Protein AF-A0AAU9VUN3-F1 (afdb_monomer)

Structure (mmCIF, N/CA/C/O backbone):
data_AF-A0AAU9VUN3-F1
#
_entry.id   AF-A0AAU9VUN3-F1
#
loop_
_atom_site.group_PDB
_atom_site.id
_atom_site.type_symbol
_atom_site.label_atom_id
_atom_site.label_alt_id
_atom_site.label_comp_id
_atom_site.label_asym_id
_atom_site.label_entity_id
_atom_site.label_seq_id
_atom_site.pdbx_PDB_ins_code
_atom_site.Cartn_x
_atom_site.Cartn_y
_atom_site.Cartn_z
_atom_site.occupancy
_atom_site.B_iso_or_equiv
_atom_site.auth_seq_id
_atom_site.auth_comp_id
_atom_site.auth_asym_id
_atom_site.auth_atom_id
_atom_site.pdbx_PDB_model_num
ATOM 1 N N . MET A 1 1 ? -6.953 -49.685 -21.071 1.00 36.47 1 MET A N 1
ATOM 2 C CA . MET A 1 1 ? -6.163 -48.768 -21.925 1.00 36.47 1 MET A CA 1
ATOM 3 C C . MET A 1 1 ? -5.886 -47.476 -21.163 1.00 36.47 1 MET A C 1
ATOM 5 O O . MET A 1 1 ? -6.808 -46.713 -20.905 1.00 36.47 1 MET A O 1
ATOM 9 N N . HIS A 1 2 ? -4.638 -47.277 -20.732 1.00 32.12 2 HIS A N 1
ATOM 10 C CA . HIS A 1 2 ? -4.186 -46.105 -19.976 1.00 32.12 2 HIS A CA 1
ATOM 11 C C . HIS A 1 2 ? -4.123 -44.843 -20.851 1.00 32.12 2 HIS A C 1
ATOM 13 O O . HIS A 1 2 ? -3.497 -44.855 -21.907 1.00 32.12 2 HIS A O 1
ATOM 19 N N . LYS A 1 3 ? -4.711 -43.734 -20.382 1.00 34.75 3 LYS A N 1
ATOM 20 C CA . LYS A 1 3 ? -4.467 -42.388 -20.923 1.00 34.75 3 LYS A CA 1
ATOM 21 C C . LYS A 1 3 ? -3.422 -41.673 -20.063 1.00 34.75 3 LYS A C 1
ATOM 23 O O . LYS A 1 3 ? -3.670 -41.359 -18.902 1.00 34.75 3 LYS A O 1
ATOM 28 N N . ASN A 1 4 ? -2.264 -41.418 -20.668 1.00 33.03 4 ASN A N 1
ATOM 29 C CA . ASN A 1 4 ? -1.155 -40.643 -20.118 1.00 33.03 4 ASN A CA 1
ATOM 30 C C . ASN A 1 4 ? -1.552 -39.177 -19.887 1.00 33.03 4 ASN A C 1
ATOM 32 O O . ASN A 1 4 ? -1.907 -38.460 -20.823 1.00 33.03 4 ASN A O 1
ATOM 36 N N . ARG A 1 5 ? -1.433 -38.715 -18.639 1.00 34.78 5 ARG A N 1
ATOM 37 C CA . ARG A 1 5 ? -1.575 -37.311 -18.235 1.00 34.78 5 ARG A CA 1
ATOM 38 C C . ARG A 1 5 ? -0.169 -36.700 -18.186 1.00 34.78 5 ARG A C 1
ATOM 40 O O . ARG A 1 5 ? 0.604 -37.008 -17.283 1.00 34.78 5 ARG A O 1
ATOM 47 N N . LYS A 1 6 ? 0.187 -35.867 -19.173 1.00 36.72 6 LYS A N 1
ATOM 48 C CA . LYS A 1 6 ? 1.429 -35.070 -19.161 1.00 36.72 6 LYS A CA 1
ATOM 49 C C . LYS A 1 6 ? 1.398 -34.114 -17.960 1.00 36.72 6 LYS A C 1
ATOM 51 O O . LYS A 1 6 ? 0.595 -33.182 -17.938 1.00 36.72 6 LYS A O 1
ATOM 56 N N . LYS A 1 7 ? 2.273 -34.347 -16.976 1.00 33.66 7 LYS A N 1
ATOM 57 C CA . LYS A 1 7 ? 2.701 -33.346 -15.987 1.00 33.66 7 LYS A CA 1
ATOM 58 C C . LYS A 1 7 ? 3.269 -32.147 -16.759 1.00 33.66 7 LYS A C 1
ATOM 60 O O . LYS A 1 7 ? 4.198 -32.323 -17.537 1.00 33.66 7 LYS A O 1
ATOM 65 N N . ARG A 1 8 ? 2.687 -30.954 -16.591 1.00 35.00 8 ARG A N 1
ATOM 66 C CA . ARG A 1 8 ? 3.336 -29.696 -16.989 1.00 35.00 8 ARG A CA 1
ATOM 67 C C . ARG A 1 8 ? 4.356 -29.358 -15.911 1.00 35.00 8 ARG A C 1
ATOM 69 O O . ARG A 1 8 ? 3.997 -29.231 -14.742 1.00 35.00 8 ARG A O 1
ATOM 76 N N . ASP A 1 9 ? 5.609 -29.290 -16.329 1.00 35.38 9 ASP A N 1
ATOM 77 C CA . ASP A 1 9 ? 6.775 -29.140 -15.479 1.00 35.38 9 ASP A CA 1
ATOM 78 C C . ASP A 1 9 ? 6.803 -27.796 -14.745 1.00 35.38 9 ASP A C 1
ATOM 80 O O . ASP A 1 9 ? 6.931 -26.727 -15.336 1.00 35.38 9 ASP A O 1
ATOM 84 N N . SER A 1 10 ? 6.792 -27.870 -13.417 1.00 36.75 10 SER A N 1
ATOM 85 C CA . SER A 1 10 ? 7.131 -26.792 -12.484 1.00 36.75 10 SER A CA 1
ATOM 86 C C . SER A 1 10 ? 8.623 -26.409 -12.509 1.00 36.75 10 SER A C 1
ATOM 88 O O . SER A 1 10 ? 9.077 -25.634 -11.667 1.00 36.75 10 SER A O 1
ATOM 90 N N . SER A 1 11 ? 9.412 -26.967 -13.434 1.00 32.09 11 SER A N 1
ATOM 91 C CA . SER A 1 11 ? 10.851 -26.713 -13.558 1.00 32.09 11 SER A CA 1
ATOM 92 C C . SER A 1 11 ? 11.170 -25.464 -14.386 1.00 32.09 11 SER A C 1
ATOM 94 O O . SER A 1 11 ? 12.163 -24.801 -14.086 1.00 32.09 11 SER A O 1
ATOM 96 N N . SER A 1 12 ? 10.315 -25.068 -15.343 1.00 32.47 12 SER A N 1
ATOM 97 C CA . SER A 1 12 ? 10.604 -23.905 -16.202 1.00 32.47 12 SER A CA 1
ATOM 98 C C . SER A 1 12 ? 10.512 -22.581 -15.436 1.00 32.47 12 SER A C 1
ATOM 100 O O . SER A 1 12 ? 11.348 -21.701 -15.614 1.00 32.47 12 SER A O 1
ATOM 102 N N . ILE A 1 13 ? 9.564 -22.472 -14.497 1.00 36.50 13 ILE A N 1
ATOM 103 C CA . ILE A 1 13 ? 9.389 -21.284 -13.644 1.00 36.50 13 ILE A CA 1
ATOM 104 C C . ILE A 1 13 ? 10.570 -21.133 -12.671 1.00 36.50 13 ILE A C 1
ATOM 106 O O . ILE A 1 13 ? 11.002 -20.023 -12.360 1.00 36.50 13 ILE A O 1
ATOM 110 N N . ARG A 1 14 ? 11.142 -22.257 -12.218 1.00 30.61 14 ARG A N 1
ATOM 111 C CA . ARG A 1 14 ? 12.309 -22.262 -11.325 1.00 30.61 14 ARG A CA 1
ATOM 112 C C . ARG A 1 14 ? 13.598 -21.885 -12.063 1.00 30.61 14 ARG A C 1
ATOM 114 O O . ARG A 1 14 ? 14.432 -21.202 -11.482 1.00 30.61 14 ARG A O 1
ATOM 121 N N . GLN A 1 15 ? 13.729 -22.252 -13.340 1.00 28.34 15 GLN A N 1
ATOM 122 C CA . GLN A 1 15 ? 14.843 -21.814 -14.192 1.00 28.34 15 GLN A CA 1
ATOM 123 C C . GLN A 1 15 ? 14.778 -20.322 -14.536 1.00 28.34 15 GLN A C 1
ATOM 125 O O . GLN A 1 15 ? 15.818 -19.671 -14.593 1.00 28.34 15 GLN A O 1
ATOM 130 N N . GLN A 1 16 ? 13.578 -19.756 -14.689 1.00 31.16 16 GLN A N 1
ATOM 131 C CA . GLN A 1 16 ? 13.419 -18.336 -15.015 1.00 31.16 16 GLN A CA 1
ATOM 132 C C . GLN A 1 16 ? 13.792 -17.412 -13.841 1.00 31.16 16 GLN A C 1
ATOM 134 O O . GLN A 1 16 ? 14.411 -16.377 -14.062 1.00 31.16 16 GLN A O 1
ATOM 139 N N . ARG A 1 17 ? 13.540 -17.826 -12.588 1.00 32.88 17 ARG A N 1
ATOM 140 C CA . ARG A 1 17 ? 13.999 -17.092 -11.387 1.00 32.88 17 ARG A CA 1
ATOM 141 C C . ARG A 1 17 ? 15.512 -17.168 -11.145 1.00 32.88 17 ARG A C 1
ATOM 143 O O . ARG A 1 17 ? 16.060 -16.292 -10.491 1.00 32.88 17 ARG A O 1
ATOM 150 N N . SER A 1 18 ? 16.205 -18.174 -11.685 1.00 31.66 18 SER A N 1
ATOM 151 C CA . SER A 1 18 ? 17.677 -18.232 -11.647 1.00 31.66 18 SER A CA 1
ATOM 152 C C . SER A 1 18 ? 18.354 -17.393 -12.738 1.00 31.66 18 SER A C 1
ATOM 154 O O . SER A 1 18 ? 19.552 -17.143 -12.636 1.00 31.66 18 SER A O 1
ATOM 156 N N . ALA A 1 19 ? 17.623 -16.945 -13.764 1.00 33.88 19 ALA A N 1
ATOM 157 C CA . ALA A 1 19 ? 18.176 -16.112 -14.836 1.00 33.88 19 ALA A CA 1
ATOM 158 C C . ALA A 1 19 ? 18.325 -14.633 -14.432 1.00 33.88 19 ALA A C 1
ATOM 160 O O . ALA A 1 19 ? 19.163 -13.929 -14.985 1.00 33.88 19 ALA A O 1
ATOM 161 N N . GLU A 1 20 ? 17.571 -14.168 -13.432 1.00 41.31 20 GLU A N 1
ATOM 162 C CA . GLU A 1 20 ? 17.576 -12.766 -12.981 1.00 41.31 20 GLU A CA 1
ATOM 163 C C . GLU A 1 20 ? 18.868 -12.365 -12.238 1.00 41.31 20 GLU A C 1
ATOM 165 O O . GLU A 1 20 ? 19.172 -11.182 -12.106 1.00 41.31 20 GLU A O 1
ATOM 170 N N . TYR A 1 21 ? 19.677 -13.358 -11.851 1.00 42.94 21 TYR A N 1
ATOM 171 C CA . TYR A 1 21 ? 21.016 -13.206 -11.269 1.00 42.94 21 TYR A CA 1
ATOM 172 C C . TYR A 1 21 ? 22.163 -13.362 -12.285 1.00 42.94 21 TYR A C 1
ATOM 174 O O . TYR A 1 21 ? 23.330 -13.399 -11.894 1.00 42.94 21 TYR A O 1
ATOM 182 N N . GLN A 1 22 ? 21.879 -13.484 -13.587 1.00 48.97 22 GLN A N 1
ATOM 183 C CA . GLN A 1 22 ? 22.928 -13.604 -14.601 1.00 48.97 22 GLN A CA 1
ATOM 184 C C . GLN A 1 22 ? 23.358 -12.237 -15.143 1.00 48.97 22 GLN A C 1
ATOM 186 O O . GLN A 1 22 ? 22.534 -11.401 -15.500 1.00 48.97 22 GLN A O 1
ATOM 191 N N . ASN A 1 23 ? 24.671 -12.036 -15.269 1.00 62.38 23 ASN A N 1
ATOM 192 C CA . ASN A 1 23 ? 25.257 -10.890 -15.962 1.00 62.38 23 ASN A CA 1
ATOM 193 C C . ASN A 1 23 ? 24.918 -10.921 -17.461 1.00 62.38 23 ASN A C 1
ATOM 195 O O . ASN A 1 23 ? 25.648 -11.520 -18.254 1.00 62.38 23 ASN A O 1
ATOM 199 N N . GLU A 1 24 ? 23.830 -10.252 -17.853 1.00 69.25 24 GLU A N 1
ATOM 200 C CA . GLU A 1 24 ? 23.260 -10.277 -19.213 1.00 69.25 24 GLU A CA 1
ATOM 201 C C . GLU A 1 24 ? 24.273 -9.849 -20.283 1.00 69.25 24 GLU A C 1
ATOM 203 O O . GLU A 1 24 ? 24.349 -10.420 -21.373 1.00 69.25 24 GLU A O 1
ATOM 208 N N . CYS A 1 25 ? 25.126 -8.881 -19.955 1.00 68.31 25 CYS A N 1
ATOM 209 C CA . CYS A 1 25 ? 26.152 -8.390 -20.872 1.00 68.31 25 CYS A CA 1
ATOM 210 C C . CYS A 1 25 ? 27.301 -9.390 -21.092 1.00 68.31 25 CYS A C 1
ATOM 212 O O . CYS A 1 25 ? 27.992 -9.312 -22.107 1.00 68.31 25 CYS A O 1
ATOM 214 N N . MET A 1 26 ? 27.507 -10.340 -20.169 1.00 55.94 26 MET A N 1
ATOM 215 C CA . MET A 1 26 ? 28.570 -11.353 -20.245 1.00 55.94 26 MET A CA 1
ATOM 216 C C . MET A 1 26 ? 28.097 -12.659 -20.895 1.00 55.94 26 MET A C 1
ATOM 218 O O . MET A 1 26 ? 28.918 -13.387 -21.466 1.00 55.94 26 MET A O 1
ATOM 222 N N . THR A 1 27 ? 26.791 -12.940 -20.861 1.00 51.47 27 THR A N 1
ATOM 223 C CA . THR A 1 27 ? 26.160 -14.126 -21.467 1.00 51.47 27 THR A CA 1
ATOM 224 C C . THR A 1 27 ? 25.625 -13.882 -22.882 1.00 51.47 27 THR A C 1
ATOM 226 O O . THR A 1 27 ? 25.410 -14.846 -23.614 1.00 51.47 27 THR A O 1
ATOM 229 N N . SER A 1 28 ? 25.479 -12.625 -23.321 1.00 55.72 28 SER A N 1
ATOM 230 C CA . SER A 1 28 ? 25.018 -12.310 -24.681 1.00 55.72 28 SER A CA 1
ATOM 231 C C . SER A 1 28 ? 25.995 -12.787 -25.772 1.00 55.72 28 SER A C 1
ATOM 233 O O . SER A 1 28 ? 27.207 -12.548 -25.719 1.00 55.72 28 SER A O 1
ATOM 235 N N . ALA A 1 29 ? 25.450 -13.468 -26.789 1.00 48.94 29 ALA A N 1
ATOM 236 C CA . ALA A 1 29 ? 26.179 -13.986 -27.953 1.00 48.94 29 ALA A CA 1
ATOM 237 C C . ALA A 1 29 ? 26.586 -12.887 -28.957 1.00 48.94 29 ALA A C 1
ATOM 239 O O . ALA A 1 29 ? 27.404 -13.125 -29.845 1.00 48.94 29 ALA A O 1
ATOM 240 N N . VAL A 1 30 ? 26.040 -11.674 -28.811 1.00 56.16 30 VAL A N 1
ATOM 241 C CA . VAL A 1 30 ? 26.283 -10.543 -29.713 1.00 56.16 30 VAL A CA 1
ATOM 242 C C . VAL A 1 30 ? 27.548 -9.810 -29.269 1.00 56.16 30 VAL A C 1
ATOM 244 O O . VAL A 1 30 ? 27.509 -8.915 -28.428 1.00 56.16 30 VAL A O 1
ATOM 247 N N . GLN A 1 31 ? 28.695 -10.211 -29.816 1.00 59.22 31 GLN A N 1
ATOM 248 C CA . GLN A 1 31 ? 29.984 -9.581 -29.525 1.00 59.22 31 GLN A CA 1
ATOM 249 C C . GLN A 1 31 ? 30.363 -8.579 -30.613 1.00 59.22 31 GLN A C 1
ATOM 251 O O . GLN A 1 31 ? 30.240 -8.853 -31.805 1.00 59.22 31 GLN A O 1
ATOM 256 N N . SER A 1 32 ? 30.885 -7.429 -30.192 1.00 65.19 32 SER A N 1
ATOM 257 C CA . SER A 1 32 ? 31.484 -6.439 -31.083 1.00 65.19 32 SER A CA 1
ATOM 258 C C . SER A 1 32 ? 32.973 -6.298 -30.785 1.00 65.19 32 SER A C 1
ATOM 260 O O . SER A 1 32 ? 33.400 -6.427 -29.639 1.00 65.19 32 SER A O 1
ATOM 262 N N . ARG A 1 33 ? 33.781 -5.996 -31.806 1.00 66.00 33 ARG A N 1
ATOM 263 C CA . ARG A 1 33 ? 35.194 -5.614 -31.618 1.00 66.00 33 ARG A CA 1
ATOM 264 C C . ARG A 1 33 ? 35.345 -4.179 -31.100 1.00 66.00 33 ARG A C 1
ATOM 266 O O . ARG A 1 33 ? 36.448 -3.774 -30.742 1.00 66.00 33 ARG A O 1
ATOM 273 N N . ASN A 1 34 ? 34.252 -3.421 -31.053 1.00 69.88 34 ASN A N 1
ATOM 274 C CA . ASN A 1 34 ? 34.281 -2.002 -30.738 1.00 69.88 34 ASN A CA 1
ATOM 275 C C . ASN A 1 34 ? 34.432 -1.752 -29.238 1.00 69.88 34 ASN A C 1
ATOM 277 O O . ASN A 1 34 ? 33.959 -2.521 -28.392 1.00 69.88 34 ASN A O 1
ATOM 281 N N . LYS A 1 35 ? 35.090 -0.634 -28.920 1.00 75.50 35 LYS A N 1
ATOM 282 C CA . LYS A 1 35 ? 35.182 -0.137 -27.550 1.00 75.50 35 LYS A CA 1
ATOM 283 C C . LYS A 1 35 ? 33.810 0.407 -27.108 1.00 75.50 35 LYS A C 1
ATOM 285 O O . LYS A 1 35 ? 33.143 1.087 -27.899 1.00 75.50 35 LYS A O 1
ATOM 290 N N . PRO A 1 36 ? 33.383 0.130 -25.865 1.00 80.81 36 PRO A N 1
ATOM 291 C CA . PRO A 1 36 ? 32.172 0.715 -25.309 1.00 80.81 36 PRO A CA 1
ATOM 292 C C . PRO A 1 36 ? 32.337 2.233 -25.255 1.00 80.81 36 PRO A C 1
ATOM 294 O O . PRO A 1 36 ? 33.342 2.734 -24.751 1.00 80.81 36 PRO A O 1
ATOM 297 N N . LEU A 1 37 ? 31.370 2.978 -25.792 1.00 85.69 37 LEU A N 1
ATOM 298 C CA . LEU A 1 37 ? 31.390 4.430 -25.683 1.00 85.69 37 LEU A CA 1
ATOM 299 C C . LEU A 1 37 ? 30.657 4.831 -24.402 1.00 85.69 37 LEU A C 1
ATOM 301 O O . LEU A 1 37 ? 29.473 4.508 -24.277 1.00 85.69 37 LEU A O 1
ATOM 305 N N . PRO A 1 38 ? 31.299 5.577 -23.488 1.00 87.88 38 PRO A N 1
ATOM 306 C CA . PRO A 1 38 ? 30.656 5.997 -22.256 1.00 87.88 38 PRO A CA 1
ATOM 307 C C . PRO A 1 38 ? 29.507 6.962 -22.541 1.00 87.88 38 PRO A C 1
ATOM 309 O O . PRO A 1 38 ? 29.555 7.787 -23.464 1.00 87.88 38 PRO A O 1
ATOM 312 N N . VAL A 1 39 ? 28.464 6.836 -21.738 1.00 89.44 39 VAL A N 1
ATOM 313 C CA . VAL A 1 39 ? 27.288 7.695 -21.715 1.00 89.44 39 VAL A CA 1
ATOM 314 C C . VAL A 1 39 ? 27.259 8.375 -20.355 1.00 89.44 39 VAL A C 1
ATOM 316 O O . VAL A 1 39 ? 27.505 7.751 -19.324 1.00 89.44 39 VAL A O 1
ATOM 319 N N . LYS A 1 40 ? 27.026 9.686 -20.353 1.00 91.44 40 LYS A N 1
ATOM 320 C CA . LYS A 1 40 ? 27.086 10.484 -19.134 1.00 91.44 40 LYS A CA 1
ATOM 321 C C . LYS A 1 40 ? 25.828 10.247 -18.297 1.00 91.44 40 LYS A C 1
ATOM 323 O O . LYS A 1 40 ? 24.723 10.475 -18.783 1.00 91.44 40 LYS A O 1
ATOM 328 N N . ILE A 1 41 ? 26.002 9.833 -17.045 1.00 90.56 41 ILE A N 1
ATOM 329 C CA . ILE A 1 41 ? 24.926 9.803 -16.049 1.00 90.56 41 ILE A CA 1
ATOM 330 C C . ILE A 1 41 ? 24.619 11.252 -15.644 1.00 90.56 41 ILE A C 1
ATOM 332 O O . ILE A 1 41 ? 25.531 12.027 -15.346 1.00 90.56 41 ILE A O 1
ATOM 336 N N . ARG A 1 42 ? 23.343 11.638 -15.712 1.00 89.50 42 ARG A N 1
ATOM 337 C CA . ARG A 1 42 ? 22.853 12.984 -15.384 1.00 89.50 42 ARG A CA 1
ATOM 338 C C . ARG A 1 42 ? 22.489 13.115 -13.921 1.00 89.50 42 ARG A C 1
ATOM 340 O O . ARG A 1 42 ? 22.895 14.087 -13.290 1.00 89.50 42 ARG A O 1
ATOM 347 N N . SER A 1 43 ? 21.724 12.161 -13.414 1.00 88.75 43 SER A N 1
ATOM 348 C CA . SER A 1 43 ? 21.224 12.174 -12.048 1.00 88.75 43 SER A CA 1
ATOM 349 C C . SER A 1 43 ? 21.187 10.764 -11.491 1.00 88.75 43 SER A C 1
ATOM 351 O O . SER A 1 43 ? 20.966 9.795 -12.220 1.00 88.75 43 SER A O 1
ATOM 353 N N . VAL A 1 44 ? 21.430 10.692 -10.187 1.00 89.12 44 VAL A N 1
ATOM 354 C CA . VAL A 1 44 ? 21.279 9.492 -9.376 1.00 89.12 44 VAL A CA 1
ATOM 355 C C . VAL A 1 44 ? 20.479 9.903 -8.154 1.00 89.12 44 VAL A C 1
ATOM 357 O O . VAL A 1 44 ? 20.905 10.801 -7.426 1.00 89.12 44 VAL A O 1
ATOM 360 N N . GLU A 1 45 ? 19.321 9.289 -7.968 1.00 88.44 45 GLU A N 1
ATOM 361 C CA . GLU A 1 45 ? 18.436 9.540 -6.838 1.00 88.44 45 GLU A CA 1
ATOM 362 C C . GLU A 1 45 ? 18.353 8.276 -5.988 1.00 88.44 45 GLU A C 1
ATOM 364 O O . GLU A 1 45 ? 17.911 7.226 -6.448 1.00 88.44 45 GLU A O 1
ATOM 369 N N . PHE A 1 46 ? 18.829 8.375 -4.749 1.00 85.12 46 PHE A N 1
ATOM 370 C CA . PHE A 1 46 ? 18.759 7.288 -3.783 1.00 85.12 46 PHE A CA 1
ATOM 371 C C . PHE A 1 46 ? 17.400 7.348 -3.091 1.00 85.12 46 PHE A C 1
ATOM 373 O O . PHE A 1 46 ? 17.131 8.292 -2.345 1.00 85.12 46 PHE A O 1
ATOM 380 N N . LYS A 1 47 ? 16.559 6.351 -3.349 1.00 82.69 47 LYS A N 1
ATOM 381 C CA . LYS A 1 47 ? 15.248 6.187 -2.725 1.00 82.69 47 LYS A CA 1
ATOM 382 C C . LYS A 1 47 ? 15.302 5.045 -1.715 1.00 82.69 47 LYS A C 1
ATOM 384 O O . LYS A 1 47 ? 16.329 4.397 -1.524 1.00 82.69 47 LYS A O 1
ATOM 389 N N . GLU A 1 48 ? 14.188 4.817 -1.030 1.00 74.00 48 GLU A N 1
ATOM 390 C CA . GLU A 1 48 ? 14.107 3.805 0.026 1.00 74.00 48 GLU A CA 1
ATOM 391 C C . GLU A 1 48 ? 14.211 2.369 -0.514 1.00 74.00 48 GLU A C 1
ATOM 393 O O . GLU A 1 48 ? 14.776 1.505 0.151 1.00 74.00 48 GLU A O 1
ATOM 398 N N . LYS A 1 49 ? 13.686 2.107 -1.720 1.00 77.19 49 LYS A N 1
ATOM 399 C CA . LYS A 1 49 ? 13.601 0.753 -2.302 1.00 77.19 49 LYS A CA 1
ATOM 400 C C . LYS A 1 49 ? 14.397 0.578 -3.592 1.00 77.19 49 LYS A C 1
ATOM 402 O O . LYS A 1 49 ? 14.571 -0.546 -4.060 1.00 77.19 49 LYS A O 1
ATOM 407 N N . ASP A 1 50 ? 14.875 1.667 -4.172 1.00 85.75 50 ASP A N 1
ATOM 408 C CA . ASP A 1 50 ? 15.610 1.671 -5.424 1.00 85.75 50 ASP A CA 1
ATOM 409 C C . ASP A 1 50 ? 16.588 2.848 -5.520 1.00 85.75 50 ASP A C 1
ATOM 411 O O . ASP A 1 50 ? 16.587 3.783 -4.718 1.00 85.75 50 ASP A O 1
ATOM 415 N N . ILE A 1 51 ? 17.483 2.770 -6.500 1.00 88.19 51 ILE A N 1
ATOM 416 C CA . ILE A 1 51 ? 18.330 3.888 -6.905 1.00 88.19 51 ILE A CA 1
ATOM 417 C C . ILE A 1 51 ? 18.013 4.203 -8.359 1.00 88.19 51 ILE A C 1
ATOM 419 O O . ILE A 1 51 ? 18.345 3.422 -9.255 1.00 88.19 51 ILE A O 1
ATOM 423 N N . ASP A 1 52 ? 17.397 5.354 -8.591 1.00 90.25 52 ASP A N 1
ATOM 424 C CA . ASP A 1 52 ? 17.056 5.809 -9.931 1.00 90.25 52 ASP A CA 1
ATOM 425 C C . ASP A 1 52 ? 18.270 6.442 -10.590 1.00 90.25 52 ASP A C 1
ATOM 427 O O . ASP A 1 52 ? 18.845 7.413 -10.094 1.00 90.25 52 ASP A O 1
ATOM 431 N N . VAL A 1 53 ? 18.655 5.902 -11.742 1.00 92.31 53 VAL A N 1
ATOM 432 C CA . VAL A 1 53 ? 19.783 6.390 -12.530 1.00 92.31 53 VAL A CA 1
ATOM 433 C C . VAL A 1 53 ? 19.271 6.865 -13.876 1.00 92.31 53 VAL A C 1
ATOM 435 O O . VAL A 1 53 ? 18.720 6.080 -14.640 1.00 92.31 53 VAL A O 1
ATOM 438 N N . VAL A 1 54 ? 19.507 8.137 -14.200 1.00 92.56 54 VAL A N 1
ATOM 439 C CA . VAL A 1 54 ? 19.128 8.740 -15.488 1.00 92.56 54 VAL A CA 1
ATOM 440 C C . VAL A 1 54 ? 20.380 9.211 -16.216 1.00 92.56 54 VAL A C 1
ATOM 442 O O . VAL A 1 54 ? 21.258 9.840 -15.621 1.00 92.56 54 VAL A O 1
ATOM 445 N N . TRP A 1 55 ? 20.479 8.953 -17.519 1.00 94.00 55 TRP A N 1
ATOM 446 C CA . TRP A 1 55 ? 21.634 9.316 -18.346 1.00 94.00 55 TRP A CA 1
ATOM 447 C C . TRP A 1 55 ? 21.259 10.082 -19.615 1.00 94.00 55 TRP A C 1
ATOM 449 O O . TRP A 1 55 ? 20.100 10.244 -19.984 1.00 94.00 55 TRP A O 1
ATOM 459 N N . GLU A 1 56 ? 22.271 10.624 -20.291 1.00 90.31 56 GLU A N 1
ATOM 460 C CA . GLU A 1 56 ? 22.074 11.381 -21.526 1.00 90.31 56 GLU A CA 1
ATOM 461 C C . GLU A 1 56 ? 21.722 10.474 -22.700 1.00 90.31 56 GLU A C 1
ATOM 463 O O . GLU A 1 56 ? 22.398 9.478 -22.961 1.00 90.31 56 GLU A O 1
ATOM 468 N N . LYS A 1 57 ? 20.723 10.872 -23.493 1.00 87.31 57 LYS A N 1
ATOM 469 C CA . LYS A 1 57 ? 20.462 10.214 -24.771 1.00 87.31 57 LYS A CA 1
ATOM 470 C C . LYS A 1 57 ? 21.673 10.376 -25.687 1.00 87.31 57 LYS A C 1
ATOM 472 O O . LYS A 1 57 ? 22.069 11.492 -26.028 1.00 87.31 57 LYS A O 1
ATOM 477 N N . LYS A 1 58 ? 22.244 9.258 -26.130 1.00 81.12 58 LYS A N 1
ATOM 478 C CA . LYS A 1 58 ? 23.348 9.270 -27.087 1.00 81.12 58 LYS A CA 1
ATOM 479 C C . LYS A 1 58 ? 22.808 9.337 -28.512 1.00 81.12 58 LYS A C 1
ATOM 481 O O . LYS A 1 58 ? 22.061 8.463 -28.950 1.00 81.12 58 LYS A O 1
ATOM 486 N N . ASN A 1 59 ? 23.201 10.369 -29.254 1.00 73.50 59 ASN A N 1
ATOM 487 C CA . ASN A 1 59 ? 22.822 10.500 -30.659 1.00 73.50 59 ASN A CA 1
ATOM 488 C C . ASN A 1 59 ? 23.584 9.480 -31.513 1.00 73.50 59 ASN A C 1
ATOM 490 O O . ASN A 1 59 ? 24.815 9.471 -31.529 1.00 73.50 59 ASN A O 1
ATOM 494 N N . SER A 1 60 ? 22.839 8.659 -32.259 1.00 65.00 60 SER A N 1
ATOM 495 C CA . SER A 1 60 ? 23.394 7.621 -33.143 1.00 65.00 60 SER A CA 1
ATOM 496 C C . SER A 1 60 ? 24.249 8.188 -34.286 1.00 65.00 60 SER A C 1
ATOM 498 O O . SER A 1 60 ? 25.056 7.466 -34.852 1.00 65.00 60 SER A O 1
ATOM 500 N N . SER A 1 61 ? 24.122 9.482 -34.600 1.00 59.19 61 SER A N 1
ATOM 501 C CA . SER A 1 61 ? 24.922 10.172 -35.621 1.00 59.19 61 SER A CA 1
ATOM 502 C C . SER A 1 61 ? 26.369 10.471 -35.206 1.00 59.19 61 SER A C 1
ATOM 504 O O . SER A 1 61 ? 27.146 10.933 -36.031 1.00 59.19 61 SER A O 1
ATOM 506 N N . LYS A 1 62 ? 26.737 10.237 -33.937 1.00 56.19 62 LYS A N 1
ATOM 507 C CA . LYS A 1 62 ? 28.082 10.503 -33.388 1.00 56.19 62 LYS A CA 1
ATOM 508 C C . LYS A 1 62 ? 28.851 9.230 -33.018 1.00 56.19 62 LYS A C 1
ATOM 510 O O . LYS A 1 62 ? 29.764 9.287 -32.197 1.00 56.19 62 LYS A O 1
ATOM 515 N N . THR A 1 63 ? 28.439 8.071 -33.526 1.00 60.00 63 THR A N 1
ATOM 516 C CA . THR A 1 63 ? 29.056 6.786 -33.180 1.00 60.00 63 THR A CA 1
ATOM 517 C C . THR A 1 63 ? 29.479 6.044 -34.439 1.00 60.00 63 THR A C 1
ATOM 519 O O . THR A 1 63 ? 28.627 5.742 -35.266 1.00 60.00 63 THR A O 1
ATOM 522 N N . ASP A 1 64 ? 30.758 5.675 -34.534 1.00 60.81 64 ASP A N 1
ATOM 523 C CA . ASP A 1 64 ? 31.353 4.973 -35.689 1.00 60.81 64 ASP A CA 1
ATOM 524 C C . ASP A 1 64 ? 30.890 3.509 -35.834 1.00 60.81 64 ASP A C 1
ATOM 526 O O . ASP A 1 64 ? 31.439 2.737 -36.618 1.00 60.81 64 ASP A O 1
ATOM 530 N N . TYR A 1 65 ? 29.894 3.087 -35.050 1.00 69.25 65 TYR A N 1
ATOM 531 C CA . TYR A 1 65 ? 29.328 1.751 -35.126 1.00 69.25 65 TYR A CA 1
ATOM 532 C C . TYR A 1 65 ? 27.859 1.687 -34.723 1.00 69.25 65 TYR A C 1
ATOM 534 O O . TYR A 1 65 ? 27.376 2.425 -33.859 1.00 69.25 65 TYR A O 1
ATOM 542 N N . ASN A 1 66 ? 27.169 0.712 -35.314 1.00 73.19 66 ASN A N 1
ATOM 543 C CA . ASN A 1 66 ? 25.784 0.387 -35.008 1.00 73.19 66 ASN A CA 1
ATOM 544 C C . ASN A 1 66 ? 25.697 -0.337 -33.663 1.00 73.19 66 ASN A C 1
ATOM 546 O O . ASN A 1 66 ? 25.775 -1.560 -33.578 1.00 73.19 66 ASN A O 1
ATOM 550 N N . TRP A 1 67 ? 25.547 0.437 -32.594 1.00 83.69 67 TRP A N 1
ATOM 551 C CA . TRP A 1 67 ? 25.096 -0.076 -31.305 1.00 83.69 67 TRP A CA 1
ATOM 552 C C . TRP A 1 67 ? 23.574 -0.296 -31.338 1.00 83.69 67 TRP A C 1
ATOM 554 O O . TRP A 1 67 ? 22.896 0.263 -32.200 1.00 83.69 67 TRP A O 1
ATOM 564 N N . SER A 1 68 ? 23.012 -1.089 -30.431 1.00 82.50 68 SER A N 1
ATOM 565 C CA . SER A 1 68 ? 21.582 -1.455 -30.405 1.00 82.50 68 SER A CA 1
ATOM 566 C C . SER A 1 68 ? 20.906 -1.213 -29.054 1.00 82.50 68 SER A C 1
ATOM 568 O O . SER A 1 68 ? 19.690 -1.037 -29.022 1.00 82.50 68 SER A O 1
ATOM 570 N N . ALA A 1 69 ? 21.673 -1.126 -27.967 1.00 87.88 69 ALA A N 1
ATOM 571 C CA . ALA A 1 69 ? 21.165 -0.937 -26.610 1.00 87.88 69 ALA A CA 1
ATOM 572 C C . ALA A 1 69 ? 22.203 -0.234 -25.722 1.00 87.88 69 ALA A C 1
ATOM 574 O O . ALA A 1 69 ? 23.380 -0.162 -26.070 1.00 87.88 69 ALA A O 1
ATOM 575 N N . TYR A 1 70 ? 21.797 0.278 -24.570 1.00 90.06 70 TYR A N 1
ATOM 576 C CA . TYR A 1 70 ? 22.723 0.635 -23.503 1.00 90.06 70 TYR A CA 1
ATOM 577 C C . TYR A 1 70 ? 23.066 -0.610 -22.681 1.00 90.06 70 TYR A C 1
ATOM 579 O O . TYR A 1 70 ? 22.227 -1.481 -22.479 1.00 90.06 70 TYR A O 1
ATOM 587 N N . ALA A 1 71 ? 24.297 -0.695 -22.196 1.00 90.50 71 ALA A N 1
ATOM 588 C CA . ALA A 1 71 ? 24.662 -1.588 -21.111 1.00 90.50 71 ALA A CA 1
ATOM 589 C C . ALA A 1 71 ? 24.844 -0.747 -19.852 1.00 90.50 71 ALA A C 1
ATOM 591 O O . ALA A 1 71 ? 25.678 0.163 -19.821 1.00 90.50 71 ALA A O 1
ATOM 592 N N . PHE A 1 72 ? 24.041 -1.052 -18.843 1.00 93.12 72 PHE A N 1
ATOM 593 C CA . PHE A 1 72 ? 24.126 -0.458 -17.524 1.00 93.12 72 PHE A CA 1
ATOM 594 C C . PHE A 1 72 ? 24.866 -1.426 -16.604 1.00 93.12 72 PHE A C 1
ATOM 596 O O . PHE A 1 72 ? 24.380 -2.525 -16.337 1.00 93.12 72 PHE A O 1
ATOM 603 N N . ILE A 1 73 ? 26.067 -1.030 -16.186 1.00 91.06 73 ILE A N 1
ATOM 604 C CA . ILE A 1 73 ? 26.953 -1.819 -15.328 1.00 91.06 73 ILE A CA 1
ATOM 605 C C . ILE A 1 73 ? 26.966 -1.158 -13.961 1.00 91.06 73 ILE A C 1
ATOM 607 O O . ILE A 1 73 ? 27.219 0.047 -13.881 1.00 91.06 73 ILE A O 1
ATOM 611 N N . TYR A 1 74 ? 26.699 -1.920 -12.906 1.00 90.38 74 TYR A N 1
ATOM 612 C CA . TYR A 1 74 ? 26.615 -1.363 -11.567 1.00 90.38 74 TYR A CA 1
ATOM 613 C C . TYR A 1 74 ? 26.995 -2.341 -10.455 1.00 90.38 74 TYR A C 1
ATOM 615 O O . TYR A 1 74 ? 26.902 -3.558 -10.601 1.00 90.38 74 TYR A O 1
ATOM 623 N N . LYS A 1 75 ? 27.380 -1.770 -9.316 1.00 88.50 75 LYS A N 1
ATOM 624 C CA . LYS A 1 75 ? 27.615 -2.438 -8.038 1.00 88.50 75 LYS A CA 1
ATOM 625 C C . LYS A 1 75 ? 27.091 -1.542 -6.917 1.00 88.50 75 LYS A C 1
ATOM 627 O O . LYS A 1 75 ? 27.321 -0.331 -6.940 1.00 88.50 75 LYS A O 1
ATOM 632 N N . VAL A 1 76 ? 26.408 -2.133 -5.942 1.00 85.75 76 VAL A N 1
ATOM 633 C CA . VAL A 1 76 ? 25.929 -1.429 -4.746 1.00 85.75 76 VAL A CA 1
ATOM 634 C C . VAL A 1 76 ? 26.790 -1.835 -3.551 1.00 85.75 76 VAL A C 1
ATOM 636 O O . VAL A 1 76 ? 27.113 -3.010 -3.388 1.00 85.75 76 VAL A O 1
ATOM 639 N N . GLN A 1 77 ? 27.188 -0.853 -2.745 1.00 82.38 77 GLN A N 1
ATOM 640 C CA . GLN A 1 77 ? 27.874 -1.045 -1.466 1.00 82.38 77 GLN A CA 1
ATOM 641 C C . GLN A 1 77 ? 26.973 -0.560 -0.328 1.00 82.38 77 GLN A C 1
ATOM 643 O O . GLN A 1 77 ? 26.323 0.483 -0.448 1.00 82.38 77 GLN A O 1
ATOM 648 N N . CYS A 1 78 ? 26.937 -1.313 0.767 1.00 74.44 78 CYS A N 1
ATOM 649 C CA . CYS A 1 78 ? 26.001 -1.166 1.882 1.00 74.44 78 CYS A CA 1
ATOM 650 C C . CYS A 1 78 ? 26.716 -1.464 3.217 1.00 74.44 78 CYS A C 1
ATOM 652 O O . CYS A 1 78 ? 27.567 -2.342 3.289 1.00 74.44 78 CYS A O 1
ATOM 654 N N . ASP A 1 79 ? 26.317 -0.795 4.301 1.00 58.28 79 ASP A N 1
ATOM 655 C CA . ASP A 1 79 ? 26.969 -0.903 5.627 1.00 58.28 79 ASP A CA 1
ATOM 656 C C . ASP A 1 79 ? 26.805 -2.296 6.291 1.00 58.28 79 ASP A C 1
ATOM 658 O O . ASP A 1 79 ? 27.510 -2.653 7.233 1.00 58.28 79 ASP A O 1
ATOM 662 N N . ARG A 1 80 ? 25.835 -3.116 5.844 1.00 55.31 80 ARG A N 1
ATOM 663 C CA . ARG A 1 80 ? 25.448 -4.374 6.529 1.00 55.31 80 ARG A CA 1
ATOM 664 C C . ARG A 1 80 ? 25.012 -5.529 5.625 1.00 55.31 80 ARG A C 1
ATOM 666 O O . ARG A 1 80 ? 24.454 -6.505 6.129 1.00 55.31 80 ARG A O 1
ATOM 673 N N . CYS A 1 81 ? 25.220 -5.436 4.315 1.00 57.09 81 CYS A N 1
ATOM 674 C CA . CYS A 1 81 ? 24.892 -6.520 3.385 1.00 57.09 81 CYS A CA 1
ATOM 675 C C . CYS A 1 81 ? 26.167 -7.138 2.796 1.00 57.09 81 CYS A C 1
ATOM 677 O O . CYS A 1 81 ? 27.260 -6.593 2.938 1.00 57.09 81 CYS A O 1
ATOM 679 N N . ILE A 1 82 ? 26.049 -8.335 2.215 1.00 53.94 82 ILE A N 1
ATOM 680 C CA . ILE A 1 82 ? 27.171 -8.946 1.498 1.00 53.94 82 ILE A CA 1
ATOM 681 C C . ILE A 1 82 ? 27.434 -8.047 0.294 1.00 53.94 82 ILE A C 1
ATOM 683 O O . ILE A 1 82 ? 26.594 -8.001 -0.603 1.00 53.94 82 ILE A O 1
ATOM 687 N N . ASP A 1 83 ? 28.567 -7.339 0.291 1.00 57.31 83 ASP A N 1
ATOM 688 C CA . ASP A 1 83 ? 28.981 -6.525 -0.849 1.00 57.31 83 ASP A CA 1
ATOM 689 C C . ASP A 1 83 ? 28.823 -7.332 -2.137 1.00 57.31 83 ASP A C 1
ATOM 691 O O . ASP A 1 83 ? 29.295 -8.473 -2.232 1.00 57.31 83 ASP A O 1
ATOM 695 N N . ASP A 1 84 ? 28.198 -6.728 -3.148 1.00 60.97 84 ASP A N 1
ATOM 696 C CA . ASP A 1 84 ? 28.157 -7.304 -4.486 1.00 60.97 84 ASP A CA 1
ATOM 697 C C . ASP A 1 84 ? 29.613 -7.527 -4.940 1.00 60.97 84 ASP A C 1
ATOM 699 O O . ASP A 1 84 ? 30.348 -6.599 -5.287 1.00 60.97 84 ASP A O 1
ATOM 703 N N . SER A 1 85 ? 30.088 -8.770 -4.876 1.00 58.91 85 SER A N 1
ATOM 704 C CA . SER A 1 85 ? 31.474 -9.115 -5.229 1.00 58.91 85 SER A CA 1
ATOM 705 C C . SER A 1 85 ? 31.722 -9.055 -6.739 1.00 58.91 85 SER A C 1
ATOM 707 O O . SER A 1 85 ? 32.871 -9.081 -7.177 1.00 58.91 85 SER A O 1
ATOM 709 N N . VAL A 1 86 ? 30.652 -8.943 -7.532 1.00 69.62 86 VAL A N 1
ATOM 710 C CA . VAL A 1 86 ? 30.670 -8.965 -8.993 1.00 69.62 86 VAL A CA 1
ATOM 711 C C . VAL A 1 86 ? 29.807 -7.829 -9.532 1.00 69.62 86 VAL A C 1
ATOM 713 O O . VAL A 1 86 ? 28.670 -7.655 -9.096 1.00 69.62 86 VAL A O 1
ATOM 716 N N . ASP A 1 87 ? 30.331 -7.100 -10.517 1.00 79.50 87 ASP A N 1
ATOM 717 C CA . ASP A 1 87 ? 29.574 -6.084 -11.248 1.00 79.50 87 ASP A CA 1
ATOM 718 C C . ASP A 1 87 ? 28.353 -6.721 -11.918 1.00 79.50 87 ASP A C 1
ATOM 720 O O . ASP A 1 87 ? 28.489 -7.687 -12.676 1.00 79.50 87 ASP A O 1
ATOM 724 N N . LYS A 1 88 ? 27.170 -6.163 -11.657 1.00 87.00 88 LYS A N 1
ATOM 725 C CA . LYS A 1 88 ? 25.918 -6.517 -12.328 1.00 87.00 88 LYS A CA 1
ATOM 726 C C . LYS A 1 88 ? 25.850 -5.789 -13.665 1.00 87.00 88 LYS A C 1
ATOM 728 O O . LYS A 1 88 ? 26.253 -4.632 -13.762 1.00 87.00 88 LYS A O 1
ATOM 733 N N . CYS A 1 89 ? 25.321 -6.436 -14.703 1.00 86.75 89 CYS A N 1
ATOM 734 C CA . CYS A 1 89 ? 25.110 -5.784 -15.995 1.00 86.75 89 CYS A CA 1
ATOM 735 C C . CYS A 1 89 ? 23.746 -6.090 -16.610 1.00 86.75 89 CYS A C 1
ATOM 737 O O . CYS A 1 89 ? 23.378 -7.257 -16.755 1.00 86.75 89 CYS A O 1
ATOM 739 N N . LYS A 1 90 ? 23.046 -5.026 -17.018 1.00 89.19 90 LYS A N 1
ATOM 740 C CA . LYS A 1 90 ? 21.719 -5.051 -17.644 1.00 89.19 90 LYS A CA 1
ATOM 741 C C . LYS A 1 90 ? 21.737 -4.401 -19.021 1.00 89.19 90 LYS A C 1
ATOM 743 O O . LYS A 1 90 ? 22.359 -3.352 -19.209 1.00 89.19 90 LYS A O 1
ATOM 748 N N . ILE A 1 91 ? 21.045 -5.013 -19.982 1.00 88.50 91 ILE A N 1
ATOM 749 C CA . ILE A 1 91 ? 20.906 -4.469 -21.338 1.00 88.50 91 ILE A CA 1
ATOM 750 C C . ILE A 1 91 ? 19.606 -3.664 -21.422 1.00 88.50 91 ILE A C 1
ATOM 752 O O . ILE A 1 91 ? 18.514 -4.216 -21.333 1.00 88.50 91 ILE A O 1
ATOM 756 N N . ILE A 1 92 ? 19.725 -2.354 -21.630 1.00 88.44 92 ILE A N 1
ATOM 757 C CA . ILE A 1 92 ? 18.606 -1.407 -21.648 1.00 88.44 92 ILE A CA 1
ATOM 758 C C . ILE A 1 92 ? 18.341 -0.924 -23.083 1.00 88.44 92 ILE A C 1
ATOM 760 O O . ILE A 1 92 ? 19.275 -0.485 -23.761 1.00 88.44 92 ILE A O 1
ATOM 764 N N . PRO A 1 93 ? 17.096 -0.967 -23.585 1.00 88.31 93 PRO A N 1
ATOM 765 C CA . PRO A 1 93 ? 16.760 -0.491 -24.924 1.00 88.31 93 PRO A CA 1
ATOM 766 C C . PRO A 1 93 ? 17.201 0.954 -25.206 1.00 88.31 93 PRO A C 1
ATOM 768 O O . PRO A 1 93 ? 17.166 1.828 -24.348 1.00 88.31 93 PRO A O 1
ATOM 771 N N . LYS A 1 94 ? 17.571 1.236 -26.459 1.00 85.44 94 LYS A N 1
ATOM 772 C CA . LYS A 1 94 ? 18.048 2.554 -26.933 1.00 85.44 94 LYS A CA 1
ATOM 773 C C . LYS A 1 94 ? 17.123 3.742 -26.653 1.00 85.44 94 LYS A C 1
ATOM 775 O O . LYS A 1 94 ? 17.584 4.884 -26.602 1.00 85.44 94 LYS A O 1
ATOM 780 N N . ASN A 1 95 ? 15.821 3.484 -26.607 1.00 85.31 95 ASN A N 1
ATOM 781 C CA . ASN A 1 95 ? 14.779 4.480 -26.375 1.00 85.31 95 ASN A CA 1
ATOM 782 C C . ASN A 1 95 ? 14.571 4.791 -24.887 1.00 85.31 95 ASN A C 1
ATOM 784 O O . ASN A 1 95 ? 13.896 5.772 -24.596 1.00 85.31 95 ASN A O 1
ATOM 788 N N . GLN A 1 96 ? 15.166 4.009 -23.989 1.00 88.12 96 GLN A N 1
ATOM 789 C CA . GLN A 1 96 ? 15.110 4.194 -22.546 1.00 88.12 96 GLN A CA 1
ATOM 790 C C . GLN A 1 96 ? 16.432 4.800 -22.053 1.00 88.12 96 GLN A C 1
ATOM 792 O O . GLN A 1 96 ? 17.515 4.409 -22.498 1.00 88.12 96 GLN A O 1
ATOM 797 N N . THR A 1 97 ? 16.350 5.807 -21.183 1.00 91.75 97 THR A N 1
ATOM 798 C CA . THR A 1 97 ? 17.519 6.570 -20.693 1.00 91.75 97 THR A CA 1
ATOM 799 C C . THR A 1 97 ? 17.607 6.603 -19.173 1.00 91.75 97 THR A C 1
ATOM 801 O O . THR A 1 97 ? 18.241 7.483 -18.592 1.00 91.75 97 THR A O 1
ATOM 804 N N . ASP A 1 98 ? 16.937 5.653 -18.550 1.00 91.88 98 ASP A N 1
ATOM 805 C CA . ASP A 1 98 ? 16.694 5.568 -17.127 1.00 91.88 98 ASP A CA 1
ATOM 806 C C . ASP A 1 98 ? 16.603 4.098 -16.709 1.00 91.88 98 ASP A C 1
ATOM 808 O O . ASP A 1 98 ? 16.177 3.234 -17.485 1.00 91.88 98 ASP A O 1
ATOM 812 N N . TYR A 1 99 ? 17.052 3.805 -15.495 1.00 92.56 99 TYR A N 1
ATOM 813 C CA . TYR A 1 99 ? 16.922 2.492 -14.881 1.00 92.56 99 TYR A CA 1
ATOM 814 C C . TYR A 1 99 ? 16.920 2.620 -13.360 1.00 92.56 99 TYR A C 1
ATOM 816 O O . TYR A 1 99 ? 17.773 3.307 -12.793 1.00 92.56 99 TYR A O 1
ATOM 824 N N . SER A 1 100 ? 15.995 1.912 -12.718 1.00 90.75 100 SER A N 1
ATOM 825 C CA . SER A 1 100 ? 15.892 1.822 -11.263 1.00 90.75 100 SER A CA 1
ATOM 826 C C . SER A 1 100 ? 16.621 0.570 -10.788 1.00 90.75 100 SER A C 1
ATOM 828 O O . SER A 1 100 ? 16.243 -0.554 -11.127 1.00 90.75 100 SER A O 1
ATOM 830 N N . VAL A 1 101 ? 17.701 0.753 -10.028 1.00 87.75 101 VAL A N 1
ATOM 831 C CA . VAL A 1 101 ? 18.410 -0.349 -9.369 1.00 87.75 101 VAL A CA 1
ATOM 832 C C . VAL A 1 101 ? 17.580 -0.792 -8.171 1.00 87.75 101 VAL A C 1
ATOM 834 O O . VAL A 1 101 ? 17.487 -0.016 -7.225 1.00 87.75 101 VAL A O 1
ATOM 837 N N . PRO A 1 102 ? 17.008 -2.006 -8.160 1.00 82.06 102 PRO A N 1
ATOM 838 C CA . PRO A 1 102 ? 16.268 -2.473 -6.999 1.00 82.06 102 PRO A CA 1
ATOM 839 C C . PRO A 1 102 ? 17.231 -2.705 -5.831 1.00 82.06 102 PRO A C 1
ATOM 841 O O . PRO A 1 102 ? 18.264 -3.360 -5.997 1.00 82.06 102 PRO A O 1
ATOM 844 N N . LEU A 1 103 ? 16.873 -2.186 -4.660 1.00 77.25 103 LEU A N 1
ATOM 845 C CA . LEU A 1 103 ? 17.536 -2.471 -3.392 1.00 77.25 103 LEU A CA 1
ATOM 846 C C . LEU A 1 103 ? 16.752 -3.555 -2.660 1.00 77.25 103 LEU A C 1
ATOM 848 O O . LEU A 1 103 ? 15.520 -3.609 -2.737 1.00 77.25 103 LEU A O 1
ATOM 852 N N . ALA A 1 104 ? 17.437 -4.424 -1.919 1.00 67.38 104 ALA A N 1
ATOM 853 C CA . ALA A 1 104 ? 16.713 -5.243 -0.957 1.00 67.38 104 ALA A CA 1
ATOM 854 C C . ALA A 1 104 ? 16.194 -4.344 0.181 1.00 67.38 104 ALA A C 1
ATOM 856 O O . ALA A 1 104 ? 16.867 -3.401 0.583 1.00 67.38 104 ALA A O 1
ATOM 857 N N . TYR A 1 105 ? 15.027 -4.673 0.745 1.00 52.69 105 TYR A N 1
ATOM 858 C CA . TYR A 1 105 ? 14.304 -3.907 1.784 1.00 52.69 105 TYR A CA 1
ATOM 859 C C . TYR A 1 105 ? 15.100 -3.561 3.068 1.00 52.69 105 TYR A C 1
ATOM 861 O O . TYR A 1 105 ? 14.578 -2.900 3.960 1.00 52.69 105 TYR A O 1
ATOM 869 N N . TRP A 1 106 ? 16.349 -4.013 3.181 1.00 54.56 106 TRP A N 1
ATOM 870 C CA . TRP A 1 106 ? 17.226 -3.878 4.348 1.00 54.56 106 TRP A CA 1
ATOM 871 C C . TRP A 1 106 ? 18.592 -3.273 3.995 1.00 54.56 106 TRP A C 1
ATOM 873 O O . TRP A 1 106 ? 19.437 -3.092 4.871 1.00 54.56 106 TRP A O 1
ATOM 883 N N . GLU A 1 107 ? 18.836 -3.002 2.713 1.00 65.56 107 GLU A N 1
ATOM 884 C CA . GLU A 1 107 ? 20.090 -2.455 2.220 1.00 65.56 107 GLU A CA 1
ATOM 885 C C . GLU A 1 107 ? 20.004 -0.940 2.295 1.00 65.56 107 GLU A C 1
ATOM 887 O O . GLU A 1 107 ? 19.270 -0.311 1.543 1.00 65.56 107 GLU A O 1
ATOM 892 N N . LYS A 1 108 ? 20.759 -0.340 3.217 1.00 71.12 108 LYS A N 1
ATOM 893 C CA . LYS A 1 108 ? 21.016 1.097 3.180 1.00 71.12 108 LYS A CA 1
ATOM 894 C C . LYS A 1 108 ? 22.237 1.315 2.278 1.00 71.12 108 LYS A C 1
ATOM 896 O O . LYS A 1 108 ? 23.352 1.069 2.746 1.00 71.12 108 LYS A O 1
ATOM 901 N N . PRO A 1 109 ? 22.065 1.700 0.999 1.00 75.88 109 PRO A N 1
ATOM 902 C CA . PRO A 1 109 ? 23.191 1.861 0.092 1.00 75.88 109 PRO A CA 1
ATOM 903 C C . PRO A 1 109 ? 24.031 3.062 0.523 1.00 75.88 109 PRO A C 1
ATOM 905 O O . PRO A 1 109 ? 23.532 4.177 0.673 1.00 75.88 109 PRO A O 1
ATOM 908 N N . GLU A 1 110 ? 25.324 2.842 0.709 1.00 80.31 110 GLU A N 1
ATOM 909 C CA . GLU A 1 110 ? 26.291 3.909 0.968 1.00 80.31 110 GLU A CA 1
ATOM 910 C C . GLU A 1 110 ? 26.844 4.471 -0.336 1.00 80.31 110 GLU A C 1
ATOM 912 O O . GLU A 1 110 ? 27.027 5.685 -0.487 1.00 80.31 110 GLU A O 1
ATOM 917 N N . HIS A 1 111 ? 27.076 3.576 -1.298 1.00 86.38 111 HIS A N 1
ATOM 918 C CA . HIS A 1 111 ? 27.618 3.922 -2.597 1.00 86.38 111 HIS A CA 1
ATOM 919 C C . HIS A 1 111 ? 26.971 3.108 -3.715 1.00 86.38 111 HIS A C 1
ATOM 921 O O . HIS A 1 111 ? 26.788 1.896 -3.614 1.00 86.38 111 HIS A O 1
ATOM 927 N N . LEU A 1 112 ? 26.683 3.792 -4.820 1.00 90.06 112 LEU A N 1
ATOM 928 C CA . LEU A 1 112 ? 26.433 3.173 -6.114 1.00 90.06 112 LEU A CA 1
ATOM 929 C C . LEU A 1 112 ? 27.669 3.389 -6.986 1.00 90.06 112 LEU A C 1
ATOM 931 O O . LEU A 1 112 ? 28.044 4.528 -7.261 1.00 90.06 112 LEU A O 1
ATOM 935 N N . PHE A 1 113 ? 28.271 2.308 -7.464 1.00 90.88 113 PHE A N 1
ATOM 936 C CA . PHE A 1 113 ? 29.277 2.343 -8.519 1.00 90.88 113 PHE A CA 1
ATOM 937 C C . PHE A 1 113 ? 28.576 2.001 -9.824 1.00 90.88 113 PHE A C 1
ATOM 939 O O . PHE A 1 113 ? 28.060 0.897 -9.950 1.00 90.88 113 PHE A O 1
ATOM 946 N N . ALA A 1 114 ? 28.511 2.925 -10.781 1.00 93.06 114 ALA A N 1
ATOM 947 C CA . ALA A 1 114 ? 27.755 2.708 -12.010 1.00 93.06 114 ALA A CA 1
ATOM 948 C C . ALA A 1 114 ? 28.404 3.325 -13.252 1.00 93.06 114 ALA A C 1
ATOM 950 O O . ALA A 1 114 ? 29.047 4.375 -13.200 1.00 93.06 114 ALA A O 1
ATOM 951 N N . ALA A 1 115 ? 28.186 2.686 -14.399 1.00 92.75 115 ALA A N 1
ATOM 952 C CA . ALA A 1 115 ? 28.507 3.214 -15.716 1.00 92.75 115 ALA A CA 1
ATOM 953 C C . ALA A 1 115 ? 27.434 2.823 -16.732 1.00 92.75 115 ALA A C 1
ATOM 955 O O . ALA A 1 115 ? 26.894 1.718 -16.707 1.00 92.75 115 ALA A O 1
ATOM 956 N N . VAL A 1 116 ? 27.175 3.726 -17.677 1.00 92.62 116 VAL A N 1
ATOM 957 C CA . VAL A 1 116 ? 26.336 3.446 -18.842 1.00 92.62 116 VAL A CA 1
ATOM 958 C C . VAL A 1 116 ? 27.211 3.510 -20.083 1.00 92.62 116 VAL A C 1
ATOM 960 O O . VAL A 1 116 ? 27.919 4.494 -20.308 1.00 92.62 116 VAL A O 1
ATOM 963 N N . VAL A 1 117 ? 27.176 2.462 -20.901 1.00 90.44 117 VAL A N 1
ATOM 964 C CA . VAL A 1 117 ? 27.932 2.387 -22.155 1.00 90.44 117 VAL A CA 1
ATOM 965 C C . VAL A 1 117 ? 27.060 1.892 -23.301 1.00 90.44 117 VAL A C 1
ATOM 967 O O . VAL A 1 117 ? 25.987 1.336 -23.098 1.00 90.44 117 VAL A O 1
ATOM 970 N N . THR A 1 118 ? 27.506 2.093 -24.534 1.00 88.19 118 THR A N 1
ATOM 971 C CA . THR A 1 118 ? 26.843 1.533 -25.718 1.00 88.19 118 THR A CA 1
ATOM 972 C C . THR A 1 118 ? 27.114 0.028 -25.864 1.00 88.19 118 THR A C 1
ATOM 974 O O . THR A 1 118 ? 28.246 -0.423 -25.696 1.00 88.19 118 THR A O 1
ATOM 977 N N . PHE A 1 119 ? 26.084 -0.740 -26.228 1.00 85.62 119 PHE A N 1
ATOM 978 C CA . PHE A 1 119 ? 26.095 -2.193 -26.448 1.00 85.62 119 PHE A CA 1
ATOM 979 C C . PHE A 1 119 ? 25.676 -2.534 -27.894 1.00 85.62 119 PHE A C 1
ATOM 981 O O . PHE A 1 119 ? 24.778 -1.868 -28.420 1.00 85.62 119 PHE A O 1
ATOM 988 N N . PRO A 1 120 ? 26.257 -3.558 -28.557 1.00 83.06 120 PRO A N 1
ATOM 989 C CA . PRO A 1 120 ? 27.271 -4.501 -28.067 1.00 83.06 120 PRO A CA 1
ATOM 990 C C . PRO A 1 120 ? 28.695 -3.924 -28.047 1.00 83.06 120 PRO A C 1
ATOM 992 O O . PRO A 1 120 ? 29.049 -3.089 -28.878 1.00 83.06 120 PRO A O 1
ATOM 995 N N . PHE A 1 121 ? 29.530 -4.415 -27.128 1.00 80.69 121 PHE A N 1
ATOM 996 C CA . PHE A 1 121 ? 30.948 -4.054 -26.994 1.00 80.69 121 PHE A CA 1
ATOM 997 C C . PHE A 1 121 ? 31.818 -5.294 -26.716 1.00 80.69 121 PHE A C 1
ATOM 999 O O . PHE A 1 121 ? 31.304 -6.391 -26.490 1.00 80.69 121 PHE A O 1
ATOM 1006 N N . SER A 1 122 ? 33.143 -5.145 -26.779 1.00 76.38 122 SER A N 1
ATOM 1007 C CA . SER A 1 122 ? 34.082 -6.254 -26.554 1.00 76.38 122 SER A CA 1
ATOM 1008 C C . SER A 1 122 ? 34.103 -6.721 -25.095 1.00 76.38 122 SER A C 1
ATOM 1010 O O . SER A 1 122 ? 34.292 -5.907 -24.197 1.00 76.38 122 SER A O 1
ATOM 1012 N N . LYS A 1 123 ? 34.056 -8.040 -24.849 1.00 70.81 123 LYS A N 1
ATOM 1013 C CA . LYS A 1 123 ? 34.204 -8.628 -23.496 1.00 70.81 123 LYS A CA 1
ATOM 1014 C C . LYS A 1 123 ? 35.542 -8.306 -22.819 1.00 70.81 123 LYS A C 1
ATOM 1016 O O . LYS A 1 123 ? 35.655 -8.414 -21.607 1.00 70.81 123 LYS A O 1
ATOM 1021 N N . LYS A 1 124 ? 36.562 -7.936 -23.601 1.00 72.12 124 LYS A N 1
ATOM 1022 C CA . LYS A 1 124 ? 37.881 -7.522 -23.092 1.00 72.12 124 LYS A CA 1
ATOM 1023 C C . LYS A 1 124 ? 37.948 -6.027 -22.768 1.00 72.12 124 LYS A C 1
ATOM 1025 O O . LYS A 1 124 ? 39.000 -5.544 -22.360 1.00 72.12 124 LYS A O 1
ATOM 1030 N N . ALA A 1 125 ? 36.884 -5.270 -23.033 1.00 74.44 125 ALA A N 1
ATOM 1031 C CA . ALA A 1 125 ? 36.876 -3.844 -22.771 1.00 74.44 125 ALA A CA 1
ATOM 1032 C C . ALA A 1 125 ? 36.705 -3.577 -21.276 1.00 74.44 125 ALA A C 1
ATOM 1034 O O . ALA A 1 125 ? 35.763 -4.058 -20.653 1.00 74.44 125 ALA A O 1
ATOM 1035 N N . HIS A 1 126 ? 37.605 -2.770 -20.726 1.00 78.50 126 HIS A N 1
ATOM 1036 C CA . HIS A 1 126 ? 37.492 -2.273 -19.366 1.00 78.50 126 HIS A CA 1
ATOM 1037 C C . HIS A 1 126 ? 36.510 -1.094 -19.324 1.00 78.50 126 HIS A C 1
ATOM 1039 O O . HIS A 1 126 ? 36.652 -0.147 -20.104 1.00 78.50 126 HIS A O 1
ATOM 1045 N N . VAL A 1 127 ? 35.540 -1.129 -18.408 1.00 84.50 127 VAL A N 1
ATOM 1046 C CA . VAL A 1 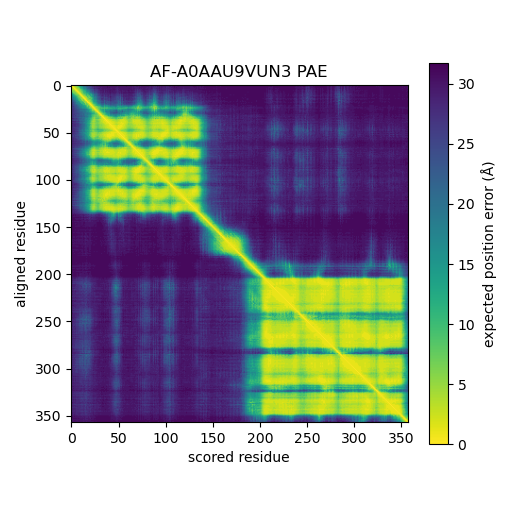127 ? 34.601 -0.026 -18.161 1.00 84.50 127 VAL A CA 1
ATOM 1047 C C . VAL A 1 127 ? 34.874 0.536 -16.772 1.00 84.50 127 VAL A C 1
ATOM 1049 O O . VAL A 1 127 ? 34.888 -0.201 -15.797 1.00 84.50 127 VAL A O 1
ATOM 1052 N N . SER A 1 128 ? 35.124 1.842 -16.689 1.00 86.12 128 SER A N 1
ATOM 1053 C CA . SER A 1 128 ? 35.339 2.519 -15.407 1.00 86.12 128 SER A CA 1
ATOM 1054 C C . SER A 1 128 ? 34.000 2.938 -14.801 1.00 86.12 128 SER A C 1
ATOM 1056 O O . SER A 1 128 ? 33.227 3.634 -15.466 1.00 86.12 128 SER A O 1
ATOM 1058 N N . LEU A 1 129 ? 33.732 2.522 -13.560 1.00 88.69 129 LEU A N 1
ATOM 1059 C CA . LEU A 1 129 ? 32.520 2.879 -12.822 1.00 88.69 129 LEU A CA 1
ATOM 1060 C C . LEU A 1 129 ? 32.682 4.239 -12.137 1.00 88.69 129 LEU A C 1
ATOM 1062 O O . LEU A 1 129 ? 33.727 4.545 -11.566 1.00 88.69 129 LEU A O 1
ATOM 1066 N N . GLN A 1 130 ? 31.633 5.057 -12.185 1.00 90.31 130 GLN A N 1
ATOM 1067 C CA . GLN A 1 130 ? 31.546 6.299 -11.421 1.00 90.31 130 GLN A CA 1
ATOM 1068 C C . GLN A 1 130 ? 30.901 6.020 -10.066 1.00 90.31 130 GLN A C 1
ATOM 1070 O O . GLN A 1 130 ? 29.931 5.271 -9.989 1.00 90.31 130 GLN A O 1
ATOM 1075 N N . THR A 1 131 ? 31.423 6.640 -9.011 1.00 90.06 131 THR A N 1
ATOM 1076 C CA . THR A 1 131 ? 30.883 6.511 -7.654 1.00 90.06 131 THR A CA 1
ATOM 1077 C C . THR A 1 131 ? 29.866 7.608 -7.370 1.00 90.06 131 THR A C 1
ATOM 1079 O O . THR A 1 131 ? 30.141 8.795 -7.560 1.00 90.06 131 THR A O 1
ATOM 1082 N N . PHE A 1 132 ? 28.712 7.206 -6.855 1.00 88.25 132 PHE A N 1
ATOM 1083 C CA . PHE A 1 132 ? 27.635 8.065 -6.382 1.00 88.25 132 PHE A CA 1
ATOM 1084 C C . PHE A 1 132 ? 27.343 7.725 -4.921 1.00 88.25 132 PHE A C 1
ATOM 1086 O O . PHE A 1 132 ? 27.463 6.571 -4.519 1.00 88.25 132 PHE A O 1
ATOM 1093 N N . SER A 1 133 ? 26.980 8.721 -4.115 1.00 85.50 133 SER A N 1
ATOM 1094 C CA . SER A 1 133 ? 26.664 8.542 -2.695 1.00 85.50 133 SER A CA 1
ATOM 1095 C C . SER A 1 133 ? 25.465 9.411 -2.320 1.00 85.50 133 SER A C 1
ATOM 1097 O O . SER A 1 133 ? 25.406 10.550 -2.796 1.00 85.50 133 SER A O 1
ATOM 1099 N N . PRO A 1 134 ? 24.557 8.937 -1.446 1.00 78.62 134 PRO A N 1
ATOM 1100 C CA . PRO A 1 134 ? 23.454 9.748 -0.941 1.00 78.62 134 PRO A CA 1
ATOM 1101 C C . PRO A 1 134 ? 23.940 10.905 -0.056 1.00 78.62 134 PRO A C 1
ATOM 1103 O O . PRO A 1 134 ? 23.225 11.886 0.118 1.00 78.62 134 PRO A O 1
ATOM 1106 N N . TYR A 1 135 ? 25.166 10.823 0.477 1.00 72.25 135 TYR A N 1
ATOM 1107 C CA . TYR A 1 135 ? 25.755 11.843 1.352 1.00 72.25 135 TYR A CA 1
ATOM 1108 C C . TYR A 1 135 ? 26.661 12.836 0.613 1.00 72.25 135 TYR A C 1
ATOM 1110 O O . TYR A 1 135 ? 27.221 13.741 1.234 1.00 72.25 135 TYR A O 1
ATOM 1118 N N . ALA A 1 136 ? 26.838 12.685 -0.704 1.00 59.25 136 ALA A N 1
ATOM 1119 C CA . ALA A 1 136 ? 27.630 13.635 -1.470 1.00 59.25 136 ALA A CA 1
ATOM 1120 C C . ALA A 1 136 ? 26.880 14.978 -1.544 1.00 59.25 136 ALA A C 1
ATOM 1122 O O . ALA A 1 136 ? 25.729 15.004 -1.987 1.00 59.25 136 ALA A O 1
ATOM 1123 N N . PRO A 1 137 ? 27.499 16.107 -1.149 1.00 43.59 137 PRO A N 1
ATOM 1124 C CA . PRO A 1 137 ? 26.858 17.406 -1.276 1.00 43.59 137 PRO A CA 1
ATOM 1125 C C . PRO A 1 137 ? 26.514 17.637 -2.746 1.00 43.59 137 PRO A C 1
ATOM 1127 O O . PRO A 1 137 ? 27.376 17.485 -3.619 1.00 43.59 137 PRO A O 1
ATOM 1130 N N . ALA A 1 138 ? 25.251 17.981 -3.013 1.00 38.09 138 ALA A N 1
ATOM 1131 C CA . ALA A 1 138 ? 24.758 18.281 -4.350 1.00 38.09 138 ALA A CA 1
ATOM 1132 C C . ALA A 1 138 ? 25.771 19.181 -5.070 1.00 38.09 138 ALA A C 1
ATOM 1134 O O . ALA A 1 138 ? 26.073 20.285 -4.605 1.00 38.09 138 ALA A O 1
ATOM 1135 N N . ARG A 1 139 ? 26.347 18.691 -6.180 1.00 37.00 139 ARG A N 1
ATOM 1136 C CA . ARG A 1 139 ? 27.252 19.482 -7.019 1.00 37.00 139 ARG A CA 1
ATOM 1137 C C . ARG A 1 139 ? 26.502 20.745 -7.425 1.00 37.00 139 ARG A C 1
ATOM 1139 O O . ARG A 1 139 ? 25.636 20.697 -8.295 1.00 37.00 139 ARG A O 1
ATOM 1146 N N . ARG A 1 140 ? 26.835 21.873 -6.787 1.00 32.03 140 ARG A N 1
ATOM 1147 C CA . ARG A 1 140 ? 26.397 23.189 -7.242 1.00 32.03 140 ARG A CA 1
ATOM 1148 C C . ARG A 1 140 ? 26.830 23.318 -8.694 1.00 32.03 140 ARG A C 1
ATOM 1150 O O . ARG A 1 140 ? 28.013 23.201 -9.009 1.00 32.03 140 ARG A O 1
ATOM 1157 N N . ILE A 1 141 ? 25.851 23.535 -9.561 1.00 34.38 141 ILE A N 1
ATOM 1158 C CA . ILE A 1 141 ? 26.077 24.007 -10.920 1.00 34.38 141 ILE A CA 1
ATOM 1159 C C . ILE A 1 141 ? 26.976 25.249 -10.791 1.00 34.38 141 ILE A C 1
ATOM 1161 O O . ILE A 1 141 ? 26.614 26.153 -10.030 1.00 34.38 141 ILE A O 1
ATOM 1165 N N . PRO A 1 142 ? 28.143 25.318 -11.456 1.00 30.66 142 PRO A N 1
ATOM 1166 C CA . PRO A 1 142 ? 28.909 26.550 -11.487 1.00 30.66 142 PRO A CA 1
ATOM 1167 C C . PRO A 1 142 ? 28.030 27.590 -12.174 1.00 30.66 142 PRO A C 1
ATOM 1169 O O . PRO A 1 142 ? 27.675 27.426 -13.344 1.00 30.66 142 PRO A O 1
ATOM 1172 N N . MET A 1 143 ? 27.635 28.632 -11.443 1.00 30.84 143 MET A N 1
ATOM 1173 C CA . MET A 1 143 ? 27.145 29.837 -12.092 1.00 30.84 143 MET A CA 1
ATOM 1174 C C . MET A 1 143 ? 28.243 30.308 -13.039 1.00 30.84 143 MET A C 1
ATOM 1176 O O . MET A 1 143 ? 29.397 30.458 -12.639 1.00 30.84 143 MET A O 1
ATOM 1180 N N . LEU A 1 144 ? 27.858 30.468 -14.302 1.00 29.47 144 LEU A N 1
ATOM 1181 C CA . LEU A 1 144 ? 28.690 30.984 -15.371 1.00 29.47 144 LEU A CA 1
ATOM 1182 C C . LEU A 1 144 ? 29.303 32.318 -14.922 1.00 29.47 144 LEU A C 1
ATOM 1184 O O . LEU A 1 144 ? 28.581 33.281 -14.660 1.00 29.47 144 LEU A O 1
ATOM 1188 N N . THR A 1 145 ? 30.624 32.360 -14.797 1.00 34.16 145 THR A N 1
ATOM 1189 C CA . THR A 1 145 ? 31.358 33.591 -14.528 1.00 34.16 145 THR A CA 1
ATOM 1190 C C . THR A 1 145 ? 31.446 34.449 -15.789 1.00 34.16 145 THR A C 1
ATOM 1192 O O . THR A 1 145 ? 31.735 33.951 -16.872 1.00 34.16 145 THR A O 1
ATOM 1195 N N . GLU A 1 146 ? 31.269 35.749 -15.553 1.00 37.47 146 GLU A N 1
ATOM 1196 C CA . GLU A 1 146 ? 31.610 36.923 -16.365 1.00 37.47 146 GLU A CA 1
ATOM 1197 C C . GLU A 1 146 ? 30.828 37.231 -17.654 1.00 37.47 146 GLU A C 1
ATOM 1199 O O . GLU A 1 146 ? 31.031 36.643 -18.711 1.00 37.47 146 GLU A O 1
ATOM 1204 N N . ALA A 1 147 ? 30.119 38.365 -17.610 1.00 29.05 147 ALA A N 1
ATOM 1205 C CA . ALA A 1 147 ? 30.311 39.407 -18.614 1.00 29.05 147 ALA A CA 1
ATOM 1206 C C . ALA A 1 147 ? 30.283 40.798 -17.955 1.00 29.05 147 ALA A C 1
ATOM 1208 O O . ALA A 1 147 ? 29.531 41.073 -17.022 1.00 29.05 147 ALA A O 1
ATOM 1209 N N . LYS A 1 148 ? 31.193 41.641 -18.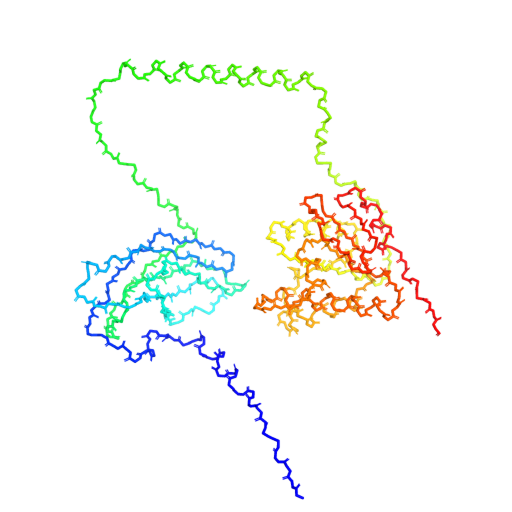436 1.00 36.41 148 LYS A N 1
ATOM 1210 C CA . LYS A 1 148 ? 31.606 42.950 -17.930 1.00 36.41 148 LYS A CA 1
ATOM 1211 C C . LYS A 1 148 ? 30.496 44.011 -17.936 1.00 36.41 148 LYS A C 1
ATOM 1213 O O . LYS A 1 148 ? 29.748 44.134 -18.893 1.00 36.41 148 LYS A O 1
ATOM 1218 N N . LYS A 1 149 ? 30.536 44.840 -16.886 1.00 42.66 149 LYS A N 1
ATOM 1219 C CA . LYS A 1 149 ? 30.475 46.317 -16.872 1.00 42.66 149 LYS A CA 1
ATOM 1220 C C . LYS A 1 149 ? 29.785 46.991 -18.077 1.00 42.66 149 LYS A C 1
ATOM 1222 O O . LYS A 1 149 ? 30.388 47.134 -19.136 1.00 42.66 149 LYS A O 1
ATOM 1227 N N . GLY A 1 150 ? 28.596 47.537 -17.831 1.00 44.94 150 GLY A N 1
ATOM 1228 C CA . GLY A 1 150 ? 27.948 48.544 -18.674 1.00 44.94 150 GLY A CA 1
ATOM 1229 C C . GLY A 1 150 ? 26.430 48.523 -18.505 1.00 44.94 150 GLY A C 1
ATOM 1230 O O . GLY A 1 150 ? 25.820 47.483 -18.688 1.00 44.94 150 GLY A O 1
ATOM 1231 N N . ASP A 1 151 ? 25.843 49.668 -18.161 1.00 38.22 151 ASP A N 1
ATOM 1232 C CA . ASP A 1 151 ? 24.400 49.970 -18.211 1.00 38.22 151 ASP A CA 1
ATOM 1233 C C . ASP A 1 151 ? 23.499 49.555 -17.033 1.00 38.22 151 ASP A C 1
ATOM 1235 O O . ASP A 1 151 ? 22.320 49.222 -17.167 1.00 38.22 151 ASP A O 1
ATOM 1239 N N . THR A 1 152 ? 24.007 49.747 -15.818 1.00 47.25 152 THR A N 1
ATOM 1240 C CA . THR A 1 152 ? 23.230 49.808 -14.568 1.00 47.25 152 THR A CA 1
ATOM 1241 C C . THR A 1 152 ? 22.578 51.182 -14.345 1.00 47.25 152 THR A C 1
ATOM 1243 O O . THR A 1 152 ? 22.910 51.861 -13.384 1.00 47.25 152 THR A O 1
ATOM 1246 N N . VAL A 1 153 ? 21.638 51.634 -15.189 1.00 45.66 153 VAL A N 1
ATOM 1247 C CA . VAL A 1 153 ? 20.749 52.766 -14.792 1.00 45.66 153 VAL A CA 1
ATOM 1248 C C . VAL A 1 153 ? 19.292 52.636 -15.261 1.00 45.66 153 VAL A C 1
ATOM 1250 O O . VAL A 1 153 ? 18.410 53.195 -14.618 1.00 45.66 153 VAL A O 1
ATOM 1253 N N . LYS A 1 154 ? 18.958 51.866 -16.308 1.00 43.28 154 LYS A N 1
ATOM 1254 C CA . LYS A 1 154 ? 17.574 51.863 -16.843 1.00 43.28 154 LYS A CA 1
ATOM 1255 C C . LYS A 1 154 ? 16.705 50.646 -16.518 1.00 43.28 154 LYS A C 1
ATOM 1257 O O . LYS A 1 154 ? 15.507 50.703 -16.767 1.00 43.28 154 LYS A O 1
ATOM 1262 N N . LEU A 1 155 ? 17.250 49.584 -15.919 1.00 43.09 155 LEU A N 1
ATOM 1263 C CA . LEU A 1 155 ? 16.476 48.359 -15.653 1.00 43.09 155 LEU A CA 1
ATOM 1264 C C . LEU A 1 155 ? 15.958 48.226 -14.206 1.00 43.09 155 LEU A C 1
ATOM 1266 O O . LEU A 1 155 ? 15.122 47.371 -13.926 1.00 43.09 155 LEU A O 1
ATOM 1270 N N . VAL A 1 156 ? 16.417 49.078 -13.281 1.00 42.34 156 VAL A N 1
ATOM 1271 C CA . VAL A 1 156 ? 16.046 48.997 -11.853 1.00 42.34 156 VAL A CA 1
ATOM 1272 C C . VAL A 1 156 ? 14.708 49.696 -11.556 1.00 42.34 156 VAL A C 1
ATOM 1274 O O . VAL A 1 156 ? 14.019 49.324 -10.610 1.00 42.34 156 VAL A O 1
ATOM 1277 N N . SER A 1 157 ? 14.256 50.634 -12.395 1.00 42.22 157 SER A N 1
ATOM 1278 C CA . SER A 1 157 ? 12.966 51.318 -12.200 1.00 42.22 157 SER A CA 1
ATOM 1279 C C . SER A 1 157 ? 11.746 50.445 -12.530 1.00 42.22 157 SER A C 1
ATOM 1281 O O . SER A 1 157 ? 10.673 50.668 -11.974 1.00 42.22 157 SER A O 1
ATOM 1283 N N . SER A 1 158 ? 11.897 49.414 -13.371 1.00 47.53 158 SER A N 1
ATOM 1284 C CA . SER A 1 158 ? 10.784 48.528 -13.751 1.00 47.53 158 SER A CA 1
ATOM 1285 C C . SER A 1 158 ? 10.524 47.402 -12.743 1.00 47.53 158 SER A C 1
ATOM 1287 O O . SER A 1 158 ? 9.392 46.936 -12.632 1.00 47.53 158 SER A O 1
ATOM 1289 N N . ILE A 1 159 ? 11.546 46.961 -12.002 1.00 53.00 159 ILE A N 1
ATOM 1290 C CA . ILE A 1 159 ? 11.423 45.845 -11.048 1.00 53.00 159 ILE A CA 1
ATOM 1291 C C . ILE A 1 159 ? 10.828 46.337 -9.722 1.00 53.00 159 ILE A C 1
ATOM 1293 O O . ILE A 1 159 ? 9.987 45.665 -9.129 1.00 53.00 159 ILE A O 1
ATOM 1297 N N . VAL A 1 160 ? 11.182 47.552 -9.291 1.00 51.88 160 VAL A N 1
ATOM 1298 C CA . VAL A 1 160 ? 10.663 48.132 -8.042 1.00 51.88 160 VAL A CA 1
ATOM 1299 C C . VAL A 1 160 ? 9.187 48.544 -8.178 1.00 51.88 160 VAL A C 1
ATOM 1301 O O . VAL A 1 160 ? 8.414 48.340 -7.246 1.00 51.88 160 VAL A O 1
ATOM 1304 N N . GLY A 1 161 ? 8.747 49.020 -9.351 1.00 50.41 161 GLY A N 1
ATOM 1305 C CA . GLY A 1 161 ? 7.335 49.359 -9.597 1.00 50.41 161 GLY A CA 1
ATOM 1306 C C . GLY A 1 161 ? 6.392 48.145 -9.609 1.00 50.41 161 GLY A C 1
ATOM 1307 O O . GLY A 1 161 ? 5.290 48.210 -9.063 1.00 50.41 161 GLY A O 1
ATOM 1308 N N . GLY A 1 162 ? 6.837 47.014 -10.170 1.00 51.81 162 GLY A N 1
ATOM 1309 C CA . GLY A 1 162 ? 6.039 45.783 -10.237 1.00 51.81 162 GLY A CA 1
ATOM 1310 C C . GLY A 1 162 ? 5.811 45.122 -8.873 1.00 51.81 162 GLY A C 1
ATOM 1311 O O . GLY A 1 162 ? 4.721 44.616 -8.606 1.00 51.81 162 GLY A O 1
ATOM 1312 N N . ILE A 1 163 ? 6.803 45.182 -7.978 1.00 59.06 163 ILE A N 1
ATOM 1313 C CA . ILE A 1 163 ? 6.700 44.605 -6.628 1.00 59.06 163 ILE A CA 1
ATOM 1314 C C . ILE A 1 163 ? 5.699 45.396 -5.776 1.00 59.06 163 ILE A C 1
ATOM 1316 O O . ILE A 1 163 ? 4.872 44.798 -5.090 1.00 59.06 163 ILE A O 1
ATOM 1320 N N . VAL A 1 164 ? 5.705 46.730 -5.863 1.00 62.47 164 VAL A N 1
ATOM 1321 C CA . VAL A 1 164 ? 4.774 47.574 -5.095 1.00 62.47 164 VAL A CA 1
ATOM 1322 C C . VAL A 1 164 ? 3.329 47.366 -5.557 1.00 62.47 164 VAL A C 1
ATOM 1324 O O . VAL A 1 164 ? 2.443 47.193 -4.722 1.00 62.47 164 VAL A O 1
ATOM 1327 N N . ALA A 1 165 ? 3.083 47.285 -6.869 1.00 66.00 165 ALA A N 1
ATOM 1328 C CA . ALA A 1 165 ? 1.749 46.995 -7.396 1.00 66.00 165 ALA A CA 1
ATOM 1329 C C . ALA A 1 165 ? 1.258 45.592 -6.992 1.00 66.00 165 ALA A C 1
ATOM 1331 O O . ALA A 1 165 ? 0.108 45.441 -6.583 1.00 66.00 165 ALA A O 1
ATOM 1332 N N . GLY A 1 166 ? 2.135 44.582 -7.032 1.00 68.12 166 GLY A N 1
ATOM 1333 C CA . GLY A 1 166 ? 1.814 43.214 -6.615 1.00 68.12 166 GLY A CA 1
ATOM 1334 C C . GLY A 1 166 ? 1.455 43.104 -5.131 1.00 68.12 166 GLY A C 1
ATOM 1335 O O . GLY A 1 166 ? 0.471 42.451 -4.787 1.00 68.12 166 GLY A O 1
ATOM 1336 N N . VAL A 1 167 ? 2.191 43.795 -4.255 1.00 74.81 167 VAL A N 1
ATOM 1337 C CA . VAL A 1 167 ? 1.916 43.816 -2.807 1.00 74.81 167 VAL A CA 1
ATOM 1338 C C . VAL A 1 167 ? 0.599 44.534 -2.500 1.00 74.81 167 VAL A C 1
ATOM 1340 O O . VAL A 1 167 ? -0.185 44.048 -1.687 1.00 74.81 167 VAL A O 1
ATOM 1343 N N . VAL A 1 168 ? 0.301 45.642 -3.184 1.00 75.94 168 VAL A N 1
ATOM 1344 C CA . VAL A 1 168 ? -0.976 46.359 -3.017 1.00 75.94 168 VAL A CA 1
ATOM 1345 C C . VAL A 1 168 ? -2.158 45.509 -3.499 1.00 75.94 168 VAL A C 1
ATOM 1347 O O . VAL A 1 168 ? -3.186 45.452 -2.826 1.00 75.94 168 VAL A O 1
ATOM 1350 N N . MET A 1 169 ? -2.008 44.789 -4.613 1.00 76.25 169 MET A N 1
ATOM 1351 C CA . MET A 1 169 ? -3.042 43.890 -5.141 1.00 76.25 169 MET A CA 1
ATOM 1352 C C . MET A 1 169 ? -3.286 42.697 -4.198 1.00 76.25 169 MET A C 1
ATOM 1354 O O . MET A 1 169 ? -4.435 42.364 -3.911 1.00 76.25 169 MET A O 1
ATOM 1358 N N . LEU A 1 170 ? -2.224 42.129 -3.613 1.00 76.62 170 LEU A N 1
ATOM 1359 C CA . LEU A 1 170 ? -2.310 41.091 -2.578 1.00 76.62 170 LEU A CA 1
ATOM 1360 C C . LEU A 1 170 ? -3.018 41.583 -1.311 1.00 76.62 170 LEU A C 1
ATOM 1362 O O . LEU A 1 170 ? -3.870 40.874 -0.781 1.00 76.62 170 LEU A O 1
ATOM 1366 N N . LEU A 1 171 ? -2.722 42.800 -0.846 1.00 77.06 171 LEU A N 1
ATOM 1367 C CA . LEU A 1 171 ? -3.378 43.390 0.326 1.00 77.06 171 LEU A CA 1
ATOM 1368 C C . LEU A 1 171 ? -4.862 43.693 0.071 1.00 77.06 171 LEU A C 1
ATOM 1370 O O . LEU A 1 171 ? -5.694 43.461 0.950 1.00 77.06 171 LEU A O 1
ATOM 1374 N N . LEU A 1 172 ? -5.215 44.145 -1.136 1.00 75.88 172 LEU A N 1
ATOM 1375 C CA . LEU A 1 172 ? -6.607 44.364 -1.542 1.00 75.88 172 LEU A CA 1
ATOM 1376 C C . LEU A 1 172 ? -7.386 43.047 -1.660 1.00 75.88 172 LEU A C 1
ATOM 1378 O O . LEU A 1 172 ? -8.518 42.963 -1.179 1.00 75.88 172 LEU A O 1
ATOM 1382 N N . LEU A 1 173 ? -6.777 41.998 -2.221 1.00 73.12 173 LEU A N 1
ATOM 1383 C CA . LEU A 1 173 ? -7.362 40.654 -2.250 1.00 73.12 173 LEU A CA 1
ATOM 1384 C C . LEU A 1 173 ? -7.548 40.096 -0.833 1.00 73.12 173 LEU A C 1
ATOM 1386 O O . LEU A 1 173 ? -8.611 39.565 -0.519 1.00 73.12 173 LEU A O 1
ATOM 1390 N N . PHE A 1 174 ? -6.571 40.287 0.055 1.00 71.38 174 PHE A N 1
ATOM 1391 C CA . PHE A 1 174 ? -6.655 39.850 1.451 1.00 71.38 174 PHE A CA 1
ATOM 1392 C C . PHE A 1 174 ? -7.769 40.581 2.223 1.00 71.38 174 PHE A C 1
ATOM 1394 O O . PHE A 1 174 ? -8.494 39.974 3.015 1.00 71.38 174 PHE A O 1
ATOM 1401 N N . ALA A 1 175 ? -7.964 41.875 1.952 1.00 71.62 175 ALA A N 1
ATOM 1402 C CA . ALA A 1 175 ? -9.049 42.668 2.528 1.00 71.62 175 ALA A CA 1
ATOM 1403 C C . ALA A 1 175 ? -10.437 42.259 1.993 1.00 71.62 175 ALA A C 1
ATOM 1405 O O . ALA A 1 175 ? -11.408 42.251 2.752 1.00 71.62 175 ALA A O 1
ATOM 1406 N N . LEU A 1 176 ? -10.538 41.880 0.714 1.00 67.69 176 LEU A N 1
ATOM 1407 C CA . LEU A 1 176 ? -11.781 41.389 0.105 1.00 67.69 176 LEU A CA 1
ATOM 1408 C C . LEU A 1 176 ? -12.157 39.979 0.585 1.00 67.69 176 LEU A C 1
ATOM 1410 O O . LEU A 1 176 ? -13.340 39.707 0.790 1.00 67.69 176 LEU A O 1
ATOM 1414 N N . VAL A 1 177 ? -11.173 39.108 0.832 1.00 62.00 177 VAL A N 1
ATOM 1415 C CA . VAL A 1 177 ? -11.394 37.772 1.415 1.00 62.00 177 VAL A CA 1
ATOM 1416 C C . VAL A 1 177 ? -11.879 37.878 2.865 1.00 62.00 177 VAL A C 1
ATOM 1418 O O . VAL A 1 177 ? -12.800 37.162 3.244 1.00 62.00 177 VAL A O 1
ATOM 1421 N N . ARG A 1 178 ? -11.369 38.838 3.652 1.00 55.84 178 ARG A N 1
ATOM 1422 C CA . ARG A 1 178 ? -11.831 39.086 5.034 1.00 55.84 178 ARG A CA 1
ATOM 1423 C C . ARG A 1 178 ? -13.261 39.626 5.158 1.00 55.84 178 ARG A C 1
ATOM 1425 O O . ARG A 1 178 ? -13.831 39.537 6.240 1.00 55.84 178 ARG A O 1
ATOM 1432 N N . LYS A 1 179 ? -13.834 40.206 4.095 1.00 50.41 179 LYS A N 1
ATOM 1433 C CA . LYS A 1 179 ? -15.217 40.728 4.089 1.00 50.41 179 LYS A CA 1
ATOM 1434 C C . LYS A 1 179 ? -16.268 39.716 3.632 1.00 50.41 179 LYS A C 1
ATOM 1436 O O . LYS A 1 179 ? -17.458 40.006 3.733 1.00 50.41 179 LYS A O 1
ATOM 1441 N N . ARG A 1 180 ? -15.867 38.534 3.160 1.00 46.41 180 ARG A N 1
ATOM 1442 C CA . ARG A 1 180 ? -16.790 37.401 3.040 1.00 46.41 180 ARG A CA 1
ATOM 1443 C C . ARG A 1 180 ? -16.856 36.723 4.410 1.00 46.41 180 ARG A C 1
ATOM 1445 O O . ARG A 1 180 ? -15.803 36.570 5.026 1.00 46.41 180 ARG A O 1
ATOM 1452 N N . PRO A 1 181 ? -18.034 36.315 4.912 1.00 45.75 181 PRO A N 1
ATOM 1453 C CA . PRO A 1 181 ? -18.087 35.424 6.059 1.00 45.75 181 PRO A CA 1
ATOM 1454 C C . PRO A 1 181 ? -17.497 34.084 5.611 1.00 45.75 181 PRO A C 1
ATOM 1456 O O . PRO A 1 181 ? -18.196 33.207 5.112 1.00 45.75 181 PRO A O 1
ATOM 1459 N N . CYS A 1 182 ? -16.175 33.956 5.706 1.00 41.00 182 CYS A N 1
ATOM 1460 C CA . CYS A 1 182 ? -15.507 32.67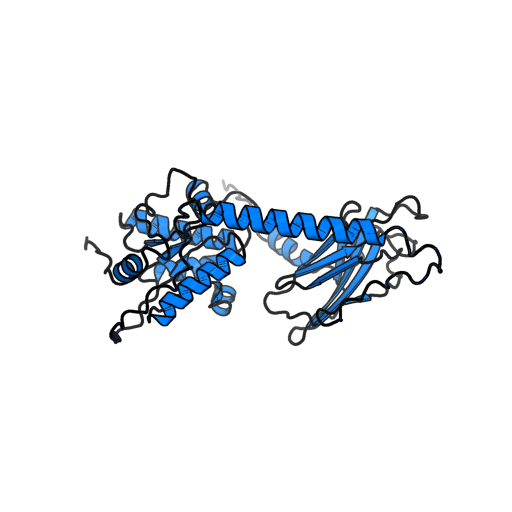7 5.618 1.00 41.00 182 CYS A CA 1
ATOM 1461 C C . CYS A 1 182 ? -16.019 31.858 6.800 1.00 41.00 182 CYS A C 1
ATOM 1463 O O . CYS A 1 182 ? -15.661 32.121 7.949 1.00 41.00 182 CYS A O 1
ATOM 1465 N N . GLN A 1 183 ? -16.862 30.866 6.498 1.00 44.06 183 GLN A N 1
ATOM 1466 C CA . GLN A 1 183 ? -16.865 29.615 7.242 1.00 44.06 183 GLN A CA 1
ATOM 1467 C C . GLN A 1 183 ? -15.403 29.261 7.481 1.00 44.06 183 GLN A C 1
ATOM 1469 O O . GLN A 1 183 ? -14.640 29.075 6.530 1.00 44.06 183 GLN A O 1
ATOM 1474 N N . GLY A 1 184 ? -15.000 29.316 8.747 1.00 34.38 184 GLY A N 1
ATOM 1475 C CA . GLY A 1 184 ? -13.639 29.023 9.135 1.00 34.38 184 GLY A CA 1
ATOM 1476 C C . GLY A 1 184 ? -13.278 27.653 8.590 1.00 34.38 184 GLY A C 1
ATOM 1477 O O . GLY A 1 184 ? -13.941 26.667 8.899 1.00 34.38 184 GLY A O 1
ATOM 1478 N N . SER A 1 185 ? -12.218 27.598 7.792 1.00 39.62 185 SER A N 1
ATOM 1479 C CA . SER A 1 185 ? -11.356 26.430 7.769 1.00 39.62 185 SER A CA 1
ATOM 1480 C C . SER A 1 185 ? -10.989 26.162 9.223 1.00 39.62 185 SER A C 1
ATOM 1482 O O . SER A 1 185 ? -10.195 26.895 9.820 1.00 39.62 185 SER A O 1
ATOM 1484 N N . THR A 1 186 ? -11.665 25.181 9.814 1.00 38.69 186 THR A N 1
ATOM 1485 C CA . THR A 1 186 ? -11.319 24.638 11.114 1.00 38.69 186 THR A CA 1
ATOM 1486 C C . THR A 1 186 ? -9.825 24.327 11.081 1.00 38.69 186 THR A C 1
ATOM 1488 O O . THR A 1 186 ? -9.361 23.679 10.136 1.00 38.69 186 THR A O 1
ATOM 1491 N N . PRO A 1 187 ? -9.046 24.783 12.076 1.00 40.38 187 PRO A N 1
ATOM 1492 C CA . PRO A 1 187 ? -7.747 24.183 12.342 1.00 40.38 187 PRO A CA 1
ATOM 1493 C C . PRO A 1 187 ? -7.953 22.668 12.338 1.00 40.38 187 PRO A C 1
ATOM 1495 O O . PRO A 1 187 ? -8.966 22.224 12.882 1.00 40.38 187 PRO A O 1
ATOM 1498 N N . ARG A 1 188 ? -7.056 21.885 11.718 1.00 45.44 188 ARG A N 1
ATOM 1499 C CA . ARG A 1 188 ? -7.015 20.431 11.940 1.00 45.44 188 ARG A CA 1
ATOM 1500 C C . ARG A 1 188 ? -6.979 20.242 13.453 1.00 45.44 188 ARG A C 1
ATOM 1502 O O . ARG A 1 188 ? -5.935 20.455 14.069 1.00 45.44 188 ARG A O 1
ATOM 1509 N N . MET A 1 189 ? -8.138 19.981 14.052 1.00 40.16 189 MET A N 1
ATOM 1510 C CA . MET A 1 189 ? -8.214 19.744 15.476 1.00 40.16 189 MET A CA 1
ATOM 1511 C C . MET A 1 189 ? -7.436 18.452 15.691 1.00 40.16 189 MET A C 1
ATOM 1513 O O . MET A 1 189 ? -7.674 17.482 14.963 1.00 40.16 189 MET A O 1
ATOM 1517 N N . PRO A 1 190 ? -6.470 18.427 16.620 1.00 52.56 190 PRO A N 1
ATOM 1518 C CA . PRO A 1 190 ? -5.933 17.156 17.057 1.00 52.56 190 PRO A CA 1
ATOM 1519 C C . PRO A 1 190 ? -7.119 16.282 17.496 1.00 52.56 190 PRO A C 1
ATOM 1521 O O . PRO A 1 190 ? -8.081 16.815 18.065 1.00 52.56 190 PRO A O 1
ATOM 1524 N N . PRO A 1 191 ? -7.103 14.975 17.184 1.00 55.97 191 PRO A N 1
ATOM 1525 C CA . PRO A 1 191 ? -8.165 14.081 17.613 1.00 55.97 191 PRO A CA 1
ATOM 1526 C C . PRO A 1 191 ? -8.364 14.219 19.131 1.00 55.97 191 PRO A C 1
ATOM 1528 O O . PRO A 1 191 ? -7.392 14.486 19.846 1.00 55.97 191 PRO A O 1
ATOM 1531 N N . PRO A 1 192 ? -9.609 14.085 19.622 1.00 58.50 192 PRO A N 1
ATOM 1532 C CA . PRO A 1 192 ? -9.923 14.285 21.027 1.00 58.50 192 PRO A CA 1
ATOM 1533 C C . PRO A 1 192 ? -9.015 13.436 21.917 1.00 58.50 192 PRO A C 1
ATOM 1535 O O . PRO A 1 192 ? -8.656 12.302 21.571 1.00 58.50 192 PRO A O 1
ATOM 1538 N N . GLU A 1 193 ? -8.639 14.027 23.051 1.00 48.09 193 GLU A N 1
ATOM 1539 C CA . GLU A 1 193 ? -7.781 13.402 24.048 1.00 48.09 193 GLU A CA 1
ATOM 1540 C C . GLU A 1 193 ? -8.374 12.037 24.456 1.00 48.09 193 GLU A C 1
ATOM 1542 O O . GLU A 1 193 ? -9.586 11.946 24.689 1.00 48.09 193 GLU A O 1
ATOM 1547 N N . PRO A 1 194 ? -7.557 10.968 24.488 1.00 48.91 194 PRO A N 1
ATOM 1548 C CA . PRO A 1 194 ? -7.993 9.621 24.828 1.00 48.91 194 PRO A CA 1
ATOM 1549 C C . PRO A 1 194 ? -8.871 9.573 26.083 1.00 48.91 194 PRO A C 1
ATOM 1551 O O . PRO A 1 194 ? -8.425 10.013 27.148 1.00 48.91 194 PRO A O 1
ATOM 1554 N N . PRO A 1 195 ? -10.077 8.975 26.043 1.00 51.81 195 PRO A N 1
ATOM 1555 C CA . PRO A 1 195 ? -10.704 8.529 27.274 1.00 51.81 195 PRO A CA 1
ATOM 1556 C C . PRO A 1 195 ? -9.778 7.497 27.929 1.00 51.81 195 PRO A C 1
ATOM 1558 O O . PRO A 1 195 ? -9.351 6.531 27.295 1.00 51.81 195 PRO A O 1
ATOM 1561 N N . ARG A 1 196 ? -9.448 7.716 29.205 1.00 43.25 196 ARG A N 1
ATOM 1562 C CA . ARG A 1 196 ? -8.606 6.825 30.010 1.00 43.25 196 ARG A CA 1
ATOM 1563 C C . ARG A 1 196 ? -9.331 5.482 30.177 1.00 43.25 196 ARG A C 1
ATOM 1565 O O . ARG A 1 196 ? -10.160 5.327 31.067 1.00 43.25 196 ARG A O 1
ATOM 1572 N N . LEU A 1 197 ? -9.080 4.543 29.268 1.00 50.19 197 LEU A N 1
ATOM 1573 C CA . LEU A 1 197 ? -9.632 3.192 29.326 1.00 50.19 197 LEU A CA 1
ATOM 1574 C C . LEU A 1 197 ? -8.902 2.408 30.420 1.00 50.19 197 LEU A C 1
ATOM 1576 O O . LEU A 1 197 ? -7.677 2.302 30.406 1.00 50.19 197 LEU A O 1
ATOM 1580 N N . GLU A 1 198 ? -9.668 1.895 31.384 1.00 48.12 198 GLU A N 1
ATOM 1581 C CA . GLU A 1 198 ? -9.161 1.016 32.437 1.00 48.12 198 GLU A CA 1
ATOM 1582 C C . GLU A 1 198 ? -8.473 -0.209 31.818 1.00 48.12 198 GLU A C 1
ATOM 1584 O O . GLU A 1 198 ? -9.019 -0.850 30.915 1.00 48.12 198 GLU A O 1
ATOM 1589 N N . GLU A 1 199 ? -7.266 -0.526 32.296 1.00 43.00 199 GLU A N 1
ATOM 1590 C CA . GLU A 1 199 ? -6.493 -1.690 31.858 1.00 43.00 199 GLU A CA 1
ATOM 1591 C C . GLU A 1 199 ? -7.299 -2.978 32.080 1.00 43.00 199 GLU A C 1
ATOM 1593 O O . GLU A 1 199 ? -7.394 -3.501 33.192 1.00 43.00 199 GLU A O 1
ATOM 1598 N N . LYS A 1 200 ? -7.871 -3.528 31.004 1.00 45.16 200 LYS A N 1
ATOM 1599 C CA . LYS A 1 200 ? -8.398 -4.893 31.022 1.00 45.16 200 LYS A CA 1
ATOM 1600 C C . LYS A 1 200 ? -7.242 -5.886 31.004 1.00 45.16 200 LYS A C 1
ATOM 1602 O O . LYS A 1 200 ? -6.347 -5.811 30.169 1.00 45.16 200 LYS A O 1
ATOM 1607 N N . LYS A 1 201 ? -7.301 -6.821 31.950 1.00 39.03 201 LYS A N 1
ATOM 16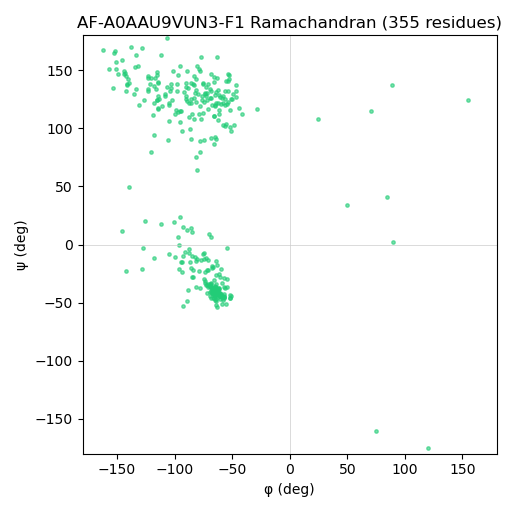08 C CA . LYS A 1 201 ? -6.241 -7.763 32.331 1.00 39.03 201 LYS A CA 1
ATOM 1609 C C . LYS A 1 201 ? -6.302 -9.118 31.606 1.00 39.03 201 LYS A C 1
ATOM 1611 O O . LYS A 1 201 ? -5.644 -10.056 32.043 1.00 39.03 201 LYS A O 1
ATOM 1616 N N . ASP A 1 202 ? -7.063 -9.213 30.521 1.00 46.97 202 ASP A N 1
ATOM 1617 C CA . ASP A 1 202 ? -7.163 -10.420 29.692 1.00 46.97 202 ASP A CA 1
ATOM 1618 C C . ASP A 1 202 ? -6.309 -10.250 28.428 1.00 46.97 202 ASP A C 1
ATOM 1620 O O . ASP A 1 202 ? -6.099 -9.118 27.990 1.00 46.97 202 ASP A O 1
ATOM 1624 N N . GLU A 1 203 ? -5.769 -11.354 27.888 1.00 55.94 203 GLU A N 1
ATOM 1625 C CA . GLU A 1 203 ? -4.897 -11.408 26.698 1.00 55.94 203 GLU A CA 1
ATOM 1626 C C . GLU A 1 203 ? -5.189 -10.266 25.716 1.00 55.94 203 GLU A C 1
ATOM 1628 O O . GLU A 1 203 ? -6.301 -10.178 25.199 1.00 55.94 203 GLU A O 1
ATOM 1633 N N . LYS A 1 204 ? -4.208 -9.374 25.485 1.00 65.38 204 LYS A N 1
ATOM 1634 C CA . LYS A 1 204 ? -4.381 -8.169 24.656 1.00 65.38 204 LYS A CA 1
ATOM 1635 C C . LYS A 1 204 ? -5.048 -8.532 23.331 1.00 65.38 204 LYS A C 1
ATOM 1637 O O . LYS A 1 204 ? -4.380 -9.051 22.434 1.00 65.38 204 LYS A O 1
ATOM 1642 N N . GLU A 1 205 ? -6.343 -8.233 23.221 1.00 84.88 205 GLU A N 1
ATOM 1643 C CA . GLU A 1 205 ? -7.132 -8.496 22.023 1.00 84.88 205 GLU A CA 1
ATOM 1644 C C . GLU A 1 205 ? -6.392 -7.933 20.810 1.00 84.88 205 GLU A C 1
ATOM 1646 O O . GLU A 1 205 ? -6.000 -6.764 20.792 1.00 84.88 205 GLU A O 1
ATOM 1651 N N . LEU A 1 206 ? -6.155 -8.784 19.814 1.00 88.88 206 LEU A N 1
ATOM 1652 C CA . LEU A 1 206 ? -5.427 -8.397 18.619 1.00 88.88 206 LEU A CA 1
ATOM 1653 C C . LEU A 1 206 ? -6.362 -7.684 17.642 1.00 88.88 206 LEU A C 1
ATOM 1655 O O . LEU A 1 206 ? -7.437 -8.186 17.323 1.00 88.88 206 LEU A O 1
ATOM 1659 N N . TYR A 1 207 ? -5.919 -6.559 17.104 1.00 93.25 207 TYR A N 1
ATOM 1660 C CA . TYR A 1 207 ? -6.599 -5.817 16.051 1.00 93.25 207 TYR A CA 1
ATOM 1661 C C . TYR A 1 207 ? -5.708 -5.798 14.812 1.00 93.25 207 TYR A C 1
ATOM 1663 O O . TYR A 1 207 ? -4.488 -5.719 14.937 1.00 93.25 207 TYR A O 1
ATOM 1671 N N . TYR A 1 208 ? -6.295 -5.878 13.620 1.00 95.06 208 TYR A N 1
ATOM 1672 C CA . TYR A 1 208 ? -5.531 -5.879 12.370 1.00 95.06 208 TYR A CA 1
ATOM 1673 C C . TYR A 1 208 ? -5.961 -4.752 11.440 1.00 95.06 208 TYR A C 1
ATOM 1675 O O . TYR A 1 208 ? -7.148 -4.447 11.352 1.00 95.06 208 TYR A O 1
ATOM 1683 N N . THR A 1 209 ? -5.005 -4.163 10.730 1.00 96.19 209 THR A N 1
ATOM 1684 C CA . THR A 1 209 ? -5.245 -3.106 9.747 1.00 96.19 209 THR A CA 1
ATOM 1685 C C . THR A 1 209 ? -5.185 -3.661 8.326 1.00 96.19 209 THR A C 1
ATOM 1687 O O . THR A 1 209 ? -4.170 -4.215 7.918 1.00 96.19 209 THR A O 1
ATOM 1690 N N . CYS A 1 210 ? -6.256 -3.457 7.562 1.00 95.81 210 CYS A N 1
ATOM 1691 C CA . CYS A 1 210 ? -6.380 -3.789 6.144 1.00 95.81 210 CYS A CA 1
ATOM 1692 C C . CYS A 1 210 ? -6.551 -2.490 5.344 1.00 95.81 210 CYS A C 1
ATOM 1694 O O . CYS A 1 210 ? -7.461 -1.707 5.620 1.00 95.81 210 CYS A O 1
ATOM 1696 N N . TYR A 1 211 ? -5.691 -2.248 4.357 1.00 95.25 211 TYR A N 1
ATOM 1697 C CA . TYR A 1 211 ? -5.724 -1.048 3.516 1.00 95.25 211 TYR A CA 1
ATOM 1698 C C . TYR A 1 211 ? -5.025 -1.322 2.181 1.00 95.25 211 TYR A C 1
ATOM 1700 O O . TYR A 1 211 ? -4.106 -2.141 2.116 1.00 95.25 211 TYR A O 1
ATOM 1708 N N . TYR A 1 212 ? -5.442 -0.623 1.125 1.00 93.19 212 TYR A N 1
ATOM 1709 C CA . TYR A 1 212 ? -4.729 -0.609 -0.150 1.00 93.19 212 TYR A CA 1
ATOM 1710 C C . TYR A 1 212 ? -3.711 0.544 -0.147 1.00 93.19 212 TYR A C 1
ATOM 1712 O O . TYR A 1 212 ? -4.094 1.672 0.166 1.00 93.19 212 TYR A O 1
ATOM 1720 N N . PRO A 1 213 ? -2.424 0.316 -0.461 1.00 89.88 213 PRO A N 1
ATOM 1721 C CA . PRO A 1 213 ? -1.406 1.364 -0.416 1.00 89.88 213 PRO A CA 1
ATOM 1722 C C . PRO A 1 213 ? -1.502 2.281 -1.648 1.00 89.88 213 PRO A C 1
ATOM 1724 O O . PRO A 1 213 ? -0.729 2.149 -2.590 1.00 89.88 213 PRO A O 1
ATOM 1727 N N . GLU A 1 214 ? -2.452 3.220 -1.637 1.00 87.88 214 GLU A N 1
ATOM 1728 C CA . GLU A 1 214 ? -2.660 4.206 -2.719 1.00 87.88 214 GLU A CA 1
ATOM 1729 C C . GLU A 1 214 ? -1.402 5.029 -3.022 1.00 87.88 214 GLU A C 1
ATOM 1731 O O . GLU A 1 214 ? -1.111 5.372 -4.165 1.00 87.88 214 GLU A O 1
ATOM 1736 N N . SER A 1 215 ? -0.663 5.369 -1.970 1.00 88.31 215 SER A N 1
ATOM 1737 C CA . SER A 1 215 ? 0.613 6.077 -2.008 1.00 88.31 215 SER A CA 1
ATOM 1738 C C . SER A 1 215 ? 1.335 5.892 -0.674 1.00 88.31 215 SER A C 1
ATOM 1740 O O . SER A 1 215 ? 0.725 5.470 0.315 1.00 88.31 215 SER A O 1
ATOM 1742 N N . ASP A 1 216 ? 2.617 6.253 -0.613 1.00 84.75 216 ASP A N 1
ATOM 1743 C CA . ASP A 1 216 ? 3.346 6.270 0.659 1.00 84.75 216 ASP A CA 1
ATOM 1744 C C . ASP A 1 216 ? 2.734 7.280 1.646 1.00 84.75 216 ASP A C 1
ATOM 1746 O O . ASP A 1 216 ? 2.571 6.958 2.817 1.00 84.75 216 ASP A O 1
ATOM 1750 N N . ALA A 1 217 ? 2.262 8.439 1.169 1.00 87.50 217 ALA A N 1
ATOM 1751 C CA . ALA A 1 217 ? 1.580 9.428 2.010 1.00 87.50 217 ALA A CA 1
ATOM 1752 C C . ALA A 1 217 ? 0.286 8.876 2.639 1.00 87.50 217 ALA A C 1
ATOM 1754 O O . ALA A 1 217 ? 0.035 9.085 3.824 1.00 87.50 217 ALA A O 1
ATOM 1755 N N . PHE A 1 218 ? -0.511 8.125 1.870 1.00 89.75 218 PHE A N 1
ATOM 1756 C CA . PHE A 1 218 ? -1.698 7.445 2.398 1.00 89.75 218 PHE A CA 1
ATOM 1757 C C . PHE A 1 218 ? -1.318 6.376 3.430 1.00 89.75 218 PHE A C 1
ATOM 1759 O O . PHE A 1 218 ? -1.953 6.266 4.478 1.00 89.75 218 PHE A O 1
ATOM 1766 N N . ARG A 1 219 ? -0.252 5.607 3.170 1.00 89.31 219 ARG A N 1
ATOM 1767 C CA . ARG A 1 219 ? 0.266 4.611 4.118 1.00 89.31 219 ARG A CA 1
ATOM 1768 C C . ARG A 1 219 ? 0.714 5.257 5.431 1.00 89.31 219 ARG A C 1
ATOM 1770 O O . ARG A 1 219 ? 0.391 4.730 6.496 1.00 89.31 219 ARG A O 1
ATOM 1777 N N . ASP A 1 220 ? 1.403 6.391 5.363 1.00 87.31 220 ASP A N 1
ATOM 1778 C CA . ASP A 1 220 ? 1.851 7.148 6.535 1.00 87.31 220 ASP A CA 1
ATOM 1779 C C . ASP A 1 220 ? 0.668 7.713 7.332 1.00 87.31 220 ASP A C 1
ATOM 1781 O O . ASP A 1 220 ? 0.666 7.677 8.566 1.00 87.31 220 ASP A O 1
ATOM 1785 N N . GLU A 1 221 ? -0.379 8.176 6.647 1.00 91.12 221 GLU A N 1
ATOM 1786 C CA . GLU A 1 221 ? -1.612 8.627 7.292 1.00 91.12 221 GLU A CA 1
ATOM 1787 C C . GLU A 1 221 ? -2.318 7.478 8.027 1.00 91.12 221 GLU A C 1
ATOM 1789 O O . GLU A 1 221 ? -2.638 7.610 9.211 1.00 91.12 221 GLU A O 1
ATOM 1794 N N . VAL A 1 222 ? -2.471 6.312 7.385 1.00 93.38 222 VAL A N 1
ATOM 1795 C CA . VAL A 1 222 ? -3.001 5.098 8.031 1.00 93.38 222 VAL A CA 1
ATOM 1796 C C . VAL A 1 222 ? -2.151 4.718 9.246 1.00 93.38 222 VAL A C 1
ATOM 1798 O O . VAL A 1 222 ? -2.698 4.461 10.319 1.00 93.38 222 VAL A O 1
ATOM 1801 N N . ALA A 1 223 ? -0.821 4.734 9.126 1.00 90.19 223 ALA A N 1
ATOM 1802 C CA . ALA A 1 223 ? 0.083 4.426 10.233 1.00 90.19 223 ALA A CA 1
ATOM 1803 C C . ALA A 1 223 ? -0.067 5.413 11.406 1.00 90.19 223 ALA A C 1
ATOM 1805 O O . ALA A 1 223 ? -0.047 5.000 12.567 1.00 90.19 223 ALA A O 1
ATOM 1806 N N . SER A 1 224 ? -0.277 6.702 11.124 1.00 88.94 224 SER A N 1
ATOM 1807 C CA . SER A 1 224 ? -0.549 7.732 12.134 1.00 88.94 224 SER A CA 1
ATOM 1808 C C . SER A 1 224 ? -1.844 7.450 12.910 1.00 88.94 224 SER A C 1
ATOM 1810 O O . SER A 1 224 ? -1.866 7.501 14.142 1.00 88.94 224 SER A O 1
ATOM 1812 N N . ILE A 1 225 ? -2.906 7.042 12.210 1.00 92.12 225 ILE A N 1
ATOM 1813 C CA . ILE A 1 225 ? -4.192 6.660 12.816 1.00 92.12 225 ILE A CA 1
ATOM 1814 C C . ILE A 1 225 ? -4.053 5.370 13.636 1.00 92.12 225 ILE A C 1
ATOM 1816 O O . ILE A 1 225 ? -4.562 5.268 14.754 1.00 92.12 225 ILE A O 1
ATOM 1820 N N . VAL A 1 226 ? -3.321 4.380 13.124 1.00 91.00 226 VAL A N 1
ATOM 1821 C CA . VAL A 1 226 ? -3.018 3.149 13.868 1.00 91.00 226 VAL A CA 1
ATOM 1822 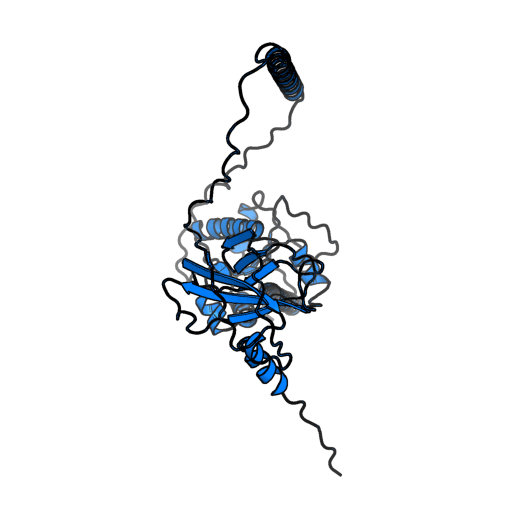C C . VAL A 1 226 ? -2.240 3.468 15.146 1.00 91.00 226 VAL A C 1
ATOM 1824 O O . VAL A 1 226 ? -2.551 2.922 16.207 1.00 91.00 226 VAL A O 1
ATOM 1827 N N . ASN A 1 227 ? -1.267 4.379 15.083 1.00 87.12 227 ASN A N 1
ATOM 1828 C CA . ASN A 1 227 ? -0.523 4.827 16.256 1.00 87.12 227 ASN A CA 1
ATOM 1829 C C . ASN A 1 227 ? -1.427 5.508 17.287 1.00 87.12 227 ASN A C 1
ATOM 1831 O O . ASN A 1 227 ? -1.263 5.236 18.476 1.00 87.12 227 ASN A O 1
ATOM 1835 N N . TYR A 1 228 ? -2.416 6.301 16.860 1.00 87.12 228 TYR A N 1
ATOM 1836 C CA . TYR A 1 228 ? -3.437 6.834 17.765 1.00 87.12 228 TYR A CA 1
ATOM 1837 C C . TYR A 1 228 ? -4.148 5.703 18.523 1.00 87.12 228 TYR A C 1
ATOM 1839 O O . TYR A 1 228 ? -4.170 5.712 19.753 1.00 87.12 228 TYR A O 1
ATOM 1847 N N . PHE A 1 229 ? -4.653 4.669 17.841 1.00 87.19 229 PHE A N 1
ATOM 1848 C CA . PHE A 1 229 ? -5.302 3.541 18.526 1.00 87.19 229 PHE A CA 1
ATOM 1849 C C . PHE A 1 229 ? -4.352 2.787 19.467 1.00 87.19 229 PHE A C 1
ATOM 1851 O O . PHE A 1 229 ? -4.743 2.419 20.575 1.00 87.19 229 PHE A O 1
ATOM 1858 N N . ARG A 1 230 ? -3.084 2.608 19.081 1.00 85.31 230 ARG A N 1
ATOM 1859 C CA . ARG A 1 230 ? -2.071 1.971 19.938 1.00 85.31 230 ARG A CA 1
ATOM 1860 C C . ARG A 1 230 ? -1.781 2.775 21.205 1.00 85.31 230 ARG A C 1
ATOM 1862 O O . ARG A 1 230 ? -1.675 2.188 22.279 1.00 85.31 230 ARG A O 1
ATOM 1869 N N . GLN A 1 231 ? -1.708 4.102 21.103 1.00 81.25 231 GLN A N 1
ATOM 1870 C CA . GLN A 1 231 ? -1.572 5.000 22.258 1.00 81.25 231 GLN A CA 1
ATOM 1871 C C . GLN A 1 231 ? -2.798 4.947 23.184 1.00 81.25 231 GLN A C 1
ATOM 1873 O O . GLN A 1 231 ? -2.666 5.152 24.385 1.00 81.25 231 GLN A O 1
ATOM 1878 N N . ASN A 1 232 ? -3.968 4.596 22.643 1.00 78.50 232 ASN A N 1
ATOM 1879 C CA . ASN A 1 232 ? -5.206 4.360 23.391 1.00 78.50 232 ASN A CA 1
ATOM 1880 C C . ASN A 1 232 ? -5.318 2.924 23.961 1.00 78.50 232 ASN A C 1
ATOM 1882 O O . ASN A 1 232 ? -6.384 2.528 24.425 1.00 78.50 232 ASN A O 1
ATOM 1886 N N . GLY A 1 233 ? -4.244 2.126 23.923 1.00 81.31 233 GLY A N 1
ATOM 1887 C CA . GLY A 1 233 ? -4.194 0.792 24.536 1.00 81.31 233 GLY A CA 1
ATOM 1888 C C . GLY A 1 233 ? -4.636 -0.370 23.639 1.00 81.31 233 GLY A C 1
ATOM 1889 O O . GLY A 1 233 ? -4.614 -1.517 24.086 1.00 81.31 233 GLY A O 1
ATOM 1890 N N . TYR A 1 234 ? -4.984 -0.123 22.372 1.00 85.19 234 TYR A N 1
ATOM 1891 C CA . TYR A 1 234 ? -5.361 -1.183 21.431 1.00 85.19 234 TYR A CA 1
ATOM 1892 C C . TYR A 1 234 ? -4.126 -1.849 20.813 1.00 85.19 234 TYR A C 1
ATOM 1894 O O . TYR A 1 234 ? -3.240 -1.184 20.274 1.00 85.19 234 TYR A O 1
ATOM 1902 N N . ASN A 1 235 ? -4.069 -3.183 20.825 1.00 88.94 235 ASN A N 1
ATOM 1903 C CA . ASN A 1 235 ? -2.994 -3.934 20.174 1.00 88.94 235 ASN A CA 1
ATOM 1904 C C . ASN A 1 235 ? -3.260 -4.066 18.665 1.00 88.94 235 ASN A C 1
ATOM 1906 O O . ASN A 1 235 ? -3.691 -5.115 18.189 1.00 88.94 235 ASN A O 1
ATOM 1910 N N . VAL A 1 236 ? -3.053 -2.976 17.923 1.00 90.38 236 VAL A N 1
ATOM 1911 C CA . VAL A 1 236 ? -3.257 -2.935 16.469 1.00 90.38 236 VAL A CA 1
ATOM 1912 C C . VAL A 1 236 ? -1.973 -3.311 15.730 1.00 90.38 236 VAL A C 1
ATOM 1914 O O . VAL A 1 236 ? -0.925 -2.694 15.945 1.00 90.38 236 VAL A O 1
ATOM 1917 N N . ILE A 1 237 ? -2.063 -4.308 14.850 1.00 88.25 237 ILE A N 1
ATOM 1918 C CA . ILE A 1 237 ? -1.000 -4.759 13.950 1.00 88.25 237 ILE A CA 1
ATOM 1919 C C . ILE A 1 237 ? -1.267 -4.258 12.530 1.00 88.25 237 ILE A C 1
ATOM 1921 O O . ILE A 1 237 ? -2.386 -4.326 12.023 1.00 88.25 237 ILE A O 1
ATOM 1925 N N . MET A 1 238 ? -0.199 -3.805 11.881 1.00 89.31 238 MET A N 1
ATOM 1926 C CA . MET A 1 238 ? -0.162 -3.369 10.490 1.00 89.31 238 MET A CA 1
ATOM 1927 C C . MET A 1 238 ? 1.070 -3.986 9.815 1.00 89.31 238 MET A C 1
ATOM 1929 O O . MET A 1 238 ? 2.063 -4.281 10.481 1.00 89.31 238 MET A O 1
ATOM 1933 N N . ASP A 1 239 ? 1.005 -4.192 8.504 1.00 81.00 239 ASP A N 1
ATOM 1934 C CA . ASP A 1 239 ? 2.059 -4.810 7.688 1.00 81.00 239 ASP A CA 1
ATOM 1935 C C . ASP A 1 239 ? 3.448 -4.179 7.886 1.00 81.00 239 ASP A C 1
ATOM 1937 O O . ASP A 1 239 ? 4.431 -4.890 8.093 1.00 81.00 239 ASP A O 1
ATOM 1941 N N . VAL A 1 240 ? 3.523 -2.848 7.926 1.00 78.75 240 VAL A N 1
ATOM 1942 C CA . VAL A 1 240 ? 4.782 -2.104 8.112 1.00 78.75 240 VAL A CA 1
ATOM 1943 C C . VAL A 1 240 ? 5.458 -2.348 9.470 1.00 78.75 240 VAL A C 1
ATOM 1945 O O . VAL A 1 240 ? 6.627 -2.016 9.640 1.00 78.75 240 VAL A O 1
ATOM 1948 N N . MET A 1 241 ? 4.754 -2.938 10.443 1.00 72.25 241 MET A N 1
ATOM 1949 C CA . MET A 1 241 ? 5.250 -3.129 11.812 1.00 72.25 241 MET A CA 1
ATOM 1950 C C . MET A 1 241 ? 5.926 -4.490 12.046 1.00 72.25 241 MET A C 1
ATOM 1952 O O . MET A 1 241 ? 6.577 -4.666 13.073 1.00 72.25 241 MET A O 1
ATOM 1956 N N . VAL A 1 242 ? 5.746 -5.472 11.151 1.00 68.31 242 VAL A N 1
ATOM 1957 C CA . VAL A 1 242 ? 6.088 -6.893 11.412 1.00 68.31 242 VAL A CA 1
ATOM 1958 C C . VAL A 1 242 ? 6.738 -7.573 10.203 1.00 68.31 242 VAL A C 1
ATOM 1960 O O . VAL A 1 242 ? 6.404 -8.680 9.776 1.00 68.31 242 VAL A O 1
ATOM 1963 N N . SER A 1 243 ? 7.741 -6.895 9.657 1.00 59.78 243 SER A N 1
ATOM 1964 C CA . SER A 1 243 ? 8.455 -7.289 8.441 1.00 59.78 243 SER A CA 1
ATOM 1965 C C . SER A 1 243 ? 9.160 -8.658 8.530 1.00 59.78 243 SER A C 1
ATOM 1967 O O . SER A 1 243 ? 9.264 -9.368 7.526 1.00 59.78 243 SER A O 1
ATOM 1969 N N . THR A 1 244 ? 9.580 -9.101 9.719 1.00 56.12 244 THR A N 1
ATOM 1970 C CA . THR A 1 244 ? 10.225 -10.413 9.936 1.00 56.12 244 THR A CA 1
ATOM 1971 C C . THR A 1 244 ? 9.247 -11.591 9.816 1.00 56.12 244 THR A C 1
ATOM 1973 O O . THR A 1 244 ? 9.552 -12.601 9.173 1.00 56.12 244 THR A O 1
ATOM 1976 N N . GLU A 1 245 ? 8.038 -11.468 10.369 1.00 59.34 245 GLU A N 1
ATOM 1977 C CA . GLU A 1 245 ? 6.991 -12.496 10.274 1.00 59.34 245 GLU A CA 1
ATOM 1978 C C . GLU A 1 245 ? 6.453 -12.624 8.846 1.00 59.34 245 GLU A C 1
ATOM 1980 O O . GLU A 1 245 ? 6.273 -13.734 8.340 1.00 59.34 245 GLU A O 1
ATOM 1985 N N . ILE A 1 246 ? 6.275 -11.488 8.169 1.00 64.69 246 ILE A N 1
ATOM 1986 C CA . ILE A 1 246 ? 5.854 -11.424 6.767 1.00 64.69 246 ILE A CA 1
ATOM 1987 C C . ILE A 1 246 ? 6.866 -12.130 5.861 1.00 64.69 246 ILE A C 1
ATOM 1989 O O . ILE A 1 246 ? 6.479 -12.925 5.004 1.00 64.69 246 ILE A O 1
ATOM 1993 N N . THR A 1 247 ? 8.162 -11.890 6.079 1.00 61.34 247 THR A N 1
ATOM 1994 C CA . THR A 1 247 ? 9.239 -12.492 5.277 1.00 61.34 247 THR A CA 1
ATOM 1995 C C . THR A 1 247 ? 9.297 -14.013 5.448 1.00 61.34 247 THR A C 1
ATOM 1997 O O . THR A 1 247 ? 9.538 -14.736 4.484 1.00 61.34 247 THR A O 1
ATOM 2000 N N . SER A 1 248 ? 9.034 -14.519 6.657 1.00 69.19 248 SER A N 1
ATOM 2001 C CA . SER A 1 248 ? 9.085 -15.961 6.944 1.00 69.19 248 SER A CA 1
ATOM 2002 C C . SER A 1 248 ? 7.857 -16.740 6.448 1.00 69.19 248 SER A C 1
ATOM 2004 O O . SER A 1 248 ? 8.001 -17.864 5.968 1.00 69.19 248 SER A O 1
ATOM 2006 N N . GLN A 1 249 ? 6.651 -16.167 6.537 1.00 74.06 249 GLN A N 1
ATOM 2007 C CA . GLN A 1 249 ? 5.399 -16.854 6.175 1.00 74.06 249 GLN A CA 1
ATOM 2008 C C . GLN A 1 249 ? 4.930 -16.555 4.743 1.00 74.06 249 GLN A C 1
ATOM 2010 O O . GLN A 1 249 ? 4.169 -17.338 4.164 1.00 74.06 249 GLN A O 1
ATOM 2015 N N . GLY A 1 250 ? 5.400 -15.449 4.165 1.00 79.50 250 GLY A N 1
ATOM 2016 C CA . GLY A 1 250 ? 4.910 -14.872 2.919 1.00 79.50 250 GLY A CA 1
ATOM 2017 C C . GLY A 1 250 ? 3.748 -13.892 3.169 1.00 79.50 250 GLY A C 1
ATOM 2018 O O . GLY A 1 250 ? 2.838 -14.233 3.932 1.00 79.50 250 GLY A O 1
ATOM 2019 N N . PRO A 1 251 ? 3.712 -12.718 2.499 1.00 80.62 251 PRO A N 1
ATOM 2020 C CA . PRO A 1 251 ? 2.736 -11.651 2.769 1.00 80.62 251 PRO A CA 1
ATOM 2021 C C . PRO A 1 251 ? 1.279 -12.114 2.759 1.00 80.62 251 PRO A C 1
ATOM 2023 O O . PRO A 1 251 ? 0.526 -11.833 3.684 1.00 80.62 251 PRO A O 1
ATOM 2026 N N . THR A 1 252 ? 0.906 -12.904 1.755 1.00 84.00 252 THR A N 1
ATOM 2027 C CA . THR A 1 252 ? -0.437 -13.462 1.588 1.00 84.00 252 THR A CA 1
ATOM 2028 C C . THR A 1 252 ? -0.886 -14.332 2.767 1.00 84.00 252 THR A C 1
ATOM 2030 O O . THR A 1 252 ? -1.964 -14.128 3.321 1.00 84.00 252 THR A O 1
ATOM 2033 N N . ARG A 1 253 ? -0.055 -15.302 3.173 1.00 83.62 253 ARG A N 1
ATOM 2034 C CA . ARG A 1 253 ? -0.383 -16.221 4.278 1.00 83.62 253 ARG A CA 1
ATOM 2035 C C . ARG A 1 253 ? -0.394 -15.497 5.614 1.00 83.62 253 ARG A C 1
ATOM 2037 O O . ARG A 1 253 ? -1.207 -15.812 6.480 1.00 83.62 253 ARG A O 1
ATOM 2044 N N . TRP A 1 254 ? 0.512 -14.538 5.768 1.00 87.38 254 TRP A N 1
ATOM 2045 C CA . TRP A 1 254 ? 0.572 -13.704 6.951 1.00 87.38 254 TRP A CA 1
ATOM 2046 C C . TRP A 1 254 ? -0.701 -12.857 7.089 1.00 87.38 254 TRP A C 1
ATOM 2048 O O . TRP A 1 254 ? -1.362 -12.962 8.118 1.00 87.38 254 TRP A O 1
ATOM 2058 N N . GLY A 1 255 ? -1.110 -12.123 6.047 1.00 86.31 255 GLY A N 1
ATOM 2059 C CA . GLY A 1 255 ? -2.322 -11.291 6.070 1.00 86.31 255 GLY A CA 1
ATOM 2060 C C . GLY A 1 255 ? -3.580 -12.100 6.398 1.00 86.31 255 GLY A C 1
ATOM 2061 O O . GLY A 1 255 ? -4.333 -11.753 7.308 1.00 86.31 255 GLY A O 1
ATOM 2062 N N . GLU A 1 256 ? -3.757 -13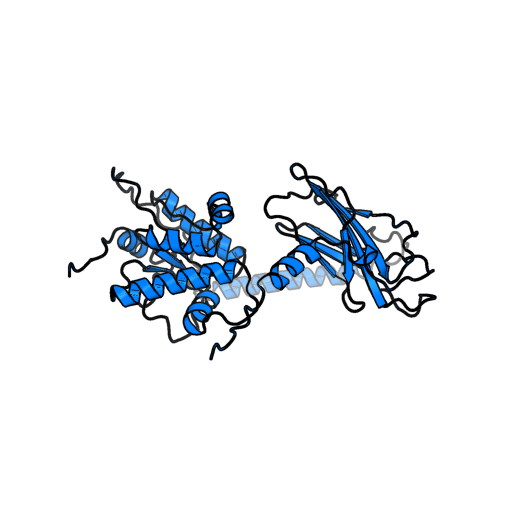.261 5.759 1.00 87.75 256 GLU A N 1
ATOM 2063 C CA . GLU A 1 256 ? -4.868 -14.170 6.069 1.00 87.75 256 GLU A CA 1
ATOM 2064 C C . GLU A 1 256 ? -4.854 -14.643 7.539 1.00 87.75 256 GLU A C 1
ATOM 2066 O O . GLU A 1 256 ? -5.891 -14.676 8.208 1.00 87.75 256 GLU A O 1
ATOM 2071 N N . SER A 1 257 ? -3.675 -14.989 8.066 1.00 88.94 257 SER A N 1
ATOM 2072 C CA . SER A 1 257 ? -3.487 -15.396 9.464 1.00 88.94 257 SER A CA 1
ATOM 2073 C C . SER A 1 257 ? -3.867 -14.277 10.437 1.00 88.94 257 SER A C 1
ATOM 2075 O O . SER A 1 257 ? -4.579 -14.535 11.413 1.00 88.94 257 SER A O 1
ATOM 2077 N N . GLN A 1 258 ? -3.471 -13.031 10.151 1.00 90.44 258 GLN A N 1
ATOM 2078 C CA . GLN A 1 258 ? -3.825 -11.877 10.980 1.00 90.44 258 GLN A CA 1
ATOM 2079 C C . GLN A 1 258 ? -5.333 -11.609 10.967 1.00 90.44 258 GLN A C 1
ATOM 2081 O O . GLN A 1 258 ? -5.931 -11.463 12.032 1.00 90.44 258 GLN A O 1
ATOM 2086 N N . ILE A 1 259 ? -5.981 -11.654 9.796 1.00 91.44 259 ILE A N 1
ATOM 2087 C CA . ILE A 1 259 ? -7.443 -11.515 9.680 1.00 91.44 259 ILE A CA 1
ATOM 2088 C C . ILE A 1 259 ? -8.162 -12.572 10.525 1.00 91.44 259 ILE A C 1
ATOM 2090 O O . ILE A 1 259 ? -9.134 -12.267 11.221 1.00 91.44 259 ILE A O 1
ATOM 2094 N N . ARG A 1 260 ? -7.694 -13.825 10.511 1.00 88.38 260 ARG A N 1
ATOM 2095 C CA . ARG A 1 260 ? -8.302 -14.902 11.307 1.00 88.38 260 ARG A CA 1
ATOM 2096 C C . ARG A 1 260 ? -8.147 -14.658 12.809 1.00 88.38 260 ARG A C 1
ATOM 2098 O O . ARG A 1 260 ? -9.148 -14.762 13.518 1.00 88.38 260 ARG A O 1
ATOM 2105 N N . LYS A 1 261 ? -6.948 -14.288 13.270 1.00 90.00 261 LYS A N 1
ATOM 2106 C CA . LYS A 1 261 ? -6.625 -14.083 14.695 1.00 90.00 261 LYS A CA 1
ATOM 2107 C C . LYS A 1 261 ? -7.210 -12.803 15.294 1.00 90.00 261 LYS A C 1
ATOM 2109 O O . LYS A 1 261 ? -7.514 -12.785 16.480 1.00 90.00 261 LYS A O 1
ATOM 2114 N N . ALA A 1 262 ? -7.361 -11.744 14.502 1.00 91.69 262 ALA A N 1
ATOM 2115 C CA . ALA A 1 262 ? -7.802 -10.451 15.010 1.00 91.69 262 ALA A CA 1
ATOM 2116 C C . ALA A 1 262 ? -9.250 -10.491 15.530 1.00 91.69 262 ALA A C 1
ATOM 2118 O O . ALA A 1 262 ? -10.132 -11.082 14.904 1.00 91.69 262 ALA A O 1
ATOM 2119 N N . ASN A 1 263 ? -9.525 -9.814 16.642 1.00 90.88 263 ASN A N 1
ATOM 2120 C CA . ASN A 1 263 ? -10.879 -9.594 17.143 1.00 90.88 263 ASN A CA 1
ATOM 2121 C C . ASN A 1 263 ? -11.674 -8.716 16.160 1.00 90.88 263 ASN A C 1
ATOM 2123 O O . ASN A 1 263 ? -12.780 -9.070 15.738 1.00 90.88 263 ASN A O 1
ATOM 2127 N N . LYS A 1 264 ? -11.064 -7.604 15.727 1.00 92.94 264 LYS A N 1
ATOM 2128 C CA . LYS A 1 264 ? -11.586 -6.711 14.686 1.00 92.94 264 LYS A CA 1
ATOM 2129 C C . LYS A 1 264 ? -10.521 -6.378 13.652 1.00 92.94 264 LYS A C 1
ATOM 2131 O O . LYS A 1 264 ? -9.328 -6.351 13.949 1.00 92.94 264 LYS A O 1
ATOM 2136 N N . VAL A 1 265 ? -10.992 -6.069 12.454 1.00 95.44 265 VAL A N 1
ATOM 2137 C CA . VAL A 1 265 ? -10.189 -5.603 11.332 1.00 95.44 265 VAL A CA 1
ATOM 2138 C C . VAL A 1 265 ? -10.599 -4.170 11.017 1.00 95.44 265 VAL A C 1
ATOM 2140 O O . VAL A 1 265 ? -11.757 -3.923 10.675 1.00 95.44 265 VAL A O 1
ATOM 2143 N N . LEU A 1 266 ? -9.663 -3.235 11.153 1.00 97.12 266 LEU A N 1
ATOM 2144 C CA . LEU A 1 266 ? -9.815 -1.861 10.694 1.00 97.12 266 LEU A CA 1
ATOM 2145 C C . LEU A 1 266 ? -9.580 -1.864 9.184 1.00 97.12 266 LEU A C 1
ATOM 2147 O O . LEU A 1 266 ? -8.473 -2.149 8.735 1.00 97.12 266 LEU A O 1
ATOM 2151 N N . VAL A 1 267 ? -10.628 -1.600 8.410 1.00 96.88 267 VAL A N 1
ATOM 2152 C CA . VAL A 1 267 ? -10.574 -1.595 6.947 1.00 96.88 267 VAL A CA 1
ATOM 2153 C C . VAL A 1 267 ? -10.595 -0.149 6.476 1.00 96.88 267 VAL A C 1
ATOM 2155 O O . VAL A 1 267 ? -11.634 0.505 6.547 1.00 96.88 267 VAL A O 1
ATOM 2158 N N . PHE A 1 268 ? -9.459 0.358 6.009 1.00 96.25 268 PHE A N 1
ATOM 2159 C CA . PHE A 1 268 ? -9.366 1.709 5.463 1.00 96.25 268 PHE A CA 1
ATOM 2160 C C . PHE A 1 268 ? -9.821 1.692 4.008 1.00 96.25 268 PHE A C 1
ATOM 2162 O O . PHE A 1 268 ? -9.144 1.148 3.135 1.00 96.25 268 PHE A O 1
ATOM 2169 N N . LEU A 1 269 ? -11.004 2.251 3.771 1.00 93.94 269 LEU A N 1
ATOM 2170 C CA . LEU A 1 269 ? -11.624 2.331 2.461 1.00 93.94 269 LEU A CA 1
ATOM 2171 C C . LEU A 1 269 ? -10.914 3.388 1.616 1.00 93.94 269 LEU A C 1
ATOM 2173 O O . LEU A 1 269 ? -10.726 4.528 2.040 1.00 93.94 269 LEU A O 1
ATOM 2177 N N . SER A 1 270 ? -10.554 2.990 0.403 1.00 92.75 270 SER A N 1
ATOM 2178 C CA . SER A 1 270 ? -9.917 3.826 -0.606 1.00 92.75 270 SER A CA 1
ATOM 2179 C C . SER A 1 270 ? -10.395 3.392 -1.999 1.00 92.75 270 SER A C 1
ATOM 2181 O O . SER A 1 270 ? -10.853 2.252 -2.139 1.00 92.75 270 SER A O 1
ATOM 2183 N N . PRO A 1 271 ? -10.308 4.243 -3.039 1.00 89.62 271 PRO A N 1
ATOM 2184 C CA . PRO A 1 271 ? -10.722 3.876 -4.393 1.00 89.62 271 PRO A CA 1
ATOM 2185 C C . PRO A 1 271 ? -10.088 2.568 -4.889 1.00 89.62 271 PRO A C 1
ATOM 2187 O O . PRO A 1 271 ? -10.797 1.691 -5.372 1.00 89.62 271 PRO A O 1
ATOM 2190 N N . GLY A 1 272 ? -8.782 2.387 -4.700 1.00 90.06 272 GLY A N 1
ATOM 2191 C CA . GLY A 1 272 ? -8.044 1.177 -5.048 1.00 90.06 272 GLY A CA 1
ATOM 2192 C C . GLY A 1 272 ? -8.491 -0.054 -4.261 1.00 90.06 272 GLY A C 1
ATOM 2193 O O . GLY A 1 272 ? -8.638 -1.121 -4.854 1.00 90.06 272 GLY A O 1
ATOM 2194 N N . LEU A 1 273 ? -8.795 0.078 -2.962 1.00 92.25 273 LEU A N 1
ATOM 2195 C CA . LEU A 1 273 ? -9.343 -1.030 -2.170 1.00 92.25 273 LEU A CA 1
ATOM 2196 C C . LEU A 1 273 ? -10.729 -1.448 -2.680 1.00 92.25 273 LEU A C 1
ATOM 2198 O O . LEU A 1 273 ? -11.002 -2.641 -2.805 1.00 92.25 273 LEU A O 1
ATOM 2202 N N . ILE A 1 274 ? -11.604 -0.478 -2.965 1.00 90.25 274 ILE A N 1
ATOM 2203 C CA . ILE A 1 274 ? -12.958 -0.752 -3.459 1.00 90.25 274 ILE A CA 1
ATOM 2204 C C . ILE A 1 274 ? -12.904 -1.381 -4.852 1.00 90.25 274 ILE A C 1
ATOM 2206 O O . ILE A 1 274 ? -13.542 -2.409 -5.062 1.00 90.25 274 ILE A O 1
ATOM 2210 N N . ASN A 1 275 ? -12.098 -0.836 -5.764 1.00 88.19 275 ASN A N 1
ATOM 2211 C CA . ASN A 1 275 ? -11.917 -1.407 -7.100 1.00 88.19 275 ASN A CA 1
ATOM 2212 C C . ASN A 1 275 ? -11.399 -2.848 -7.009 1.00 88.19 275 ASN A 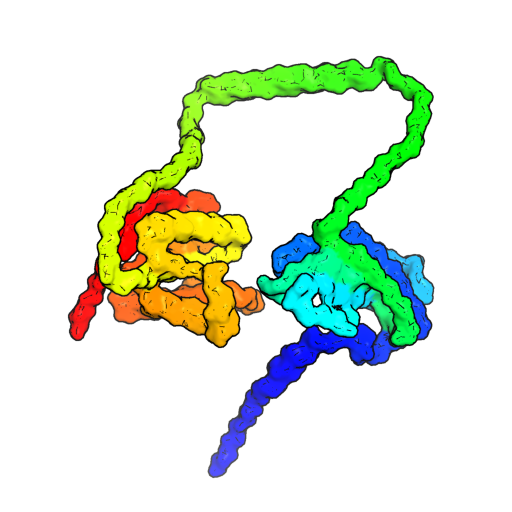C 1
ATOM 2214 O O . ASN A 1 275 ? -11.959 -3.746 -7.629 1.00 88.19 275 ASN A O 1
ATOM 2218 N N . LEU A 1 276 ? -10.408 -3.108 -6.148 1.00 88.94 276 LEU A N 1
ATOM 2219 C CA . LEU A 1 276 ? -9.886 -4.460 -5.931 1.00 88.94 276 LEU A CA 1
ATOM 2220 C C . LEU A 1 276 ? -10.934 -5.415 -5.329 1.00 88.94 276 LEU A C 1
ATOM 2222 O O . LEU A 1 276 ? -10.931 -6.608 -5.631 1.00 88.94 276 LEU A O 1
ATOM 2226 N N . ALA A 1 277 ? -11.833 -4.911 -4.480 1.00 88.75 277 ALA A N 1
ATOM 2227 C CA . ALA A 1 277 ? -12.894 -5.705 -3.865 1.00 88.75 277 ALA A CA 1
ATOM 2228 C C . ALA A 1 277 ? -14.041 -6.052 -4.832 1.00 88.75 277 ALA A C 1
ATOM 2230 O O . ALA A 1 277 ? -14.689 -7.086 -4.643 1.00 88.75 277 ALA A O 1
ATOM 2231 N N . LEU A 1 278 ? -14.311 -5.194 -5.821 1.00 84.75 278 LEU A N 1
ATOM 2232 C CA . LEU A 1 278 ? -15.404 -5.350 -6.787 1.00 84.75 278 LEU A CA 1
ATOM 2233 C C . LEU A 1 278 ? -14.956 -6.067 -8.062 1.00 84.75 278 LEU A C 1
ATOM 2235 O O . LEU A 1 278 ? -15.563 -7.068 -8.439 1.00 84.75 278 LEU A O 1
ATOM 2239 N N . ASP A 1 279 ? -13.887 -5.574 -8.687 1.00 79.31 279 ASP A N 1
ATOM 2240 C CA . ASP A 1 279 ? -13.403 -6.046 -9.989 1.00 79.31 279 ASP A CA 1
ATOM 2241 C C . ASP A 1 279 ? -12.461 -7.249 -9.845 1.00 79.31 279 ASP A C 1
ATOM 2243 O O . ASP A 1 279 ? -12.202 -7.984 -10.797 1.00 79.31 279 ASP A O 1
ATOM 2247 N N . GLY A 1 280 ? -11.974 -7.495 -8.626 1.00 69.38 280 GLY A N 1
ATOM 2248 C CA . GLY A 1 280 ? -11.058 -8.582 -8.330 1.00 69.38 280 GLY A CA 1
ATOM 2249 C C . GLY A 1 280 ? -9.632 -8.311 -8.811 1.00 69.38 280 GLY A C 1
ATOM 2250 O O . GLY A 1 280 ? -9.189 -7.179 -8.989 1.00 69.38 280 GLY A O 1
ATOM 2251 N N . CYS A 1 281 ? -8.869 -9.391 -8.946 1.00 64.56 281 CYS A N 1
ATOM 2252 C CA . CYS A 1 281 ? -7.429 -9.373 -9.167 1.00 64.56 281 CYS A CA 1
ATOM 2253 C C . CYS A 1 281 ? -7.109 -9.742 -10.631 1.00 64.56 281 CYS A C 1
ATOM 2255 O O . CYS A 1 281 ? -6.894 -10.915 -10.939 1.00 64.56 281 CYS A O 1
ATOM 2257 N N . GLU A 1 282 ? -7.046 -8.756 -11.537 1.00 52.09 282 GLU A N 1
ATOM 2258 C CA . GLU A 1 282 ? -6.588 -8.948 -12.927 1.00 52.09 282 GLU A CA 1
ATOM 2259 C C . GLU A 1 282 ? -5.288 -8.158 -13.209 1.00 52.09 282 GLU A C 1
ATOM 2261 O O . GLU A 1 282 ? -5.233 -6.949 -13.004 1.00 52.09 282 GLU A O 1
ATOM 2266 N N . GLY A 1 283 ? -4.215 -8.828 -13.667 1.00 54.47 283 GLY A N 1
ATOM 2267 C CA . GLY A 1 283 ? -2.970 -8.188 -14.146 1.00 54.47 283 GLY A CA 1
ATOM 2268 C C . GLY A 1 283 ? -1.667 -8.547 -13.405 1.00 54.47 283 GLY A C 1
ATOM 2269 O O . GLY A 1 283 ? -1.636 -9.420 -12.538 1.00 54.47 283 GLY A O 1
ATOM 2270 N N . PHE A 1 284 ? -0.559 -7.885 -13.779 1.00 42.94 284 PHE A N 1
ATOM 2271 C CA . PHE A 1 284 ? 0.725 -7.945 -13.060 1.00 42.94 284 PHE A CA 1
ATOM 2272 C C . PHE A 1 284 ? 0.594 -7.191 -11.735 1.00 42.94 284 PHE A C 1
ATOM 2274 O O . PHE A 1 284 ? 0.369 -5.984 -11.734 1.00 42.94 284 PHE A O 1
ATOM 2281 N N . GLN A 1 285 ? 0.741 -7.893 -10.614 1.00 61.09 285 GLN A N 1
ATOM 2282 C CA . GLN A 1 285 ? 0.483 -7.328 -9.292 1.00 61.09 285 GLN A CA 1
ATOM 2283 C C . GLN A 1 285 ? 1.741 -7.233 -8.442 1.00 61.09 285 GLN A C 1
ATOM 2285 O O . GLN A 1 285 ? 2.560 -8.156 -8.409 1.00 61.09 285 GLN A O 1
ATOM 2290 N N . SER A 1 286 ? 1.859 -6.128 -7.706 1.00 76.19 286 SER A N 1
ATOM 2291 C CA . SER A 1 286 ? 2.838 -6.002 -6.630 1.00 76.19 286 SER A CA 1
ATOM 2292 C C . SER A 1 286 ? 2.538 -7.028 -5.525 1.00 76.19 286 SER A C 1
ATOM 2294 O O . SER A 1 286 ? 1.434 -7.580 -5.431 1.00 76.19 286 SER A O 1
ATOM 2296 N N . GLN A 1 287 ? 3.521 -7.320 -4.669 1.00 75.69 287 GLN A N 1
ATOM 2297 C CA . GLN A 1 287 ? 3.281 -8.180 -3.502 1.00 75.69 287 GLN A CA 1
ATOM 2298 C C . GLN A 1 287 ? 2.197 -7.605 -2.579 1.00 75.69 287 GLN A C 1
ATOM 2300 O O . GLN A 1 287 ? 1.424 -8.375 -2.010 1.00 75.69 287 GLN A O 1
ATOM 2305 N N . ASP A 1 288 ? 2.101 -6.277 -2.489 1.00 80.00 288 ASP A N 1
ATOM 2306 C CA . ASP A 1 288 ? 1.107 -5.598 -1.663 1.00 80.00 288 ASP A CA 1
ATOM 2307 C C . ASP A 1 288 ? -0.306 -5.769 -2.228 1.00 80.00 288 ASP A C 1
ATOM 2309 O O . ASP A 1 288 ? -1.210 -6.147 -1.486 1.00 80.00 288 ASP A O 1
ATOM 2313 N N . THR A 1 289 ? -0.501 -5.612 -3.543 1.00 86.19 289 THR A N 1
ATOM 2314 C CA . THR A 1 289 ? -1.810 -5.848 -4.178 1.00 86.19 289 THR A CA 1
ATOM 2315 C C . THR A 1 289 ? -2.277 -7.290 -3.962 1.00 86.19 289 THR A C 1
ATOM 2317 O O . THR A 1 289 ? -3.417 -7.512 -3.558 1.00 86.19 289 THR A O 1
ATOM 2320 N N . ASN A 1 290 ? -1.381 -8.271 -4.131 1.00 84.94 290 ASN A N 1
ATOM 2321 C CA . ASN A 1 290 ? -1.700 -9.684 -3.896 1.00 84.94 290 ASN A CA 1
ATOM 2322 C C . ASN A 1 290 ? -2.060 -9.973 -2.427 1.00 84.94 290 ASN A C 1
ATOM 2324 O O . ASN A 1 290 ? -2.932 -10.799 -2.150 1.00 84.94 290 ASN A O 1
ATOM 2328 N N . ARG A 1 291 ? -1.376 -9.327 -1.471 1.00 89.38 291 ARG A N 1
ATOM 2329 C CA . ARG A 1 291 ? -1.686 -9.456 -0.041 1.00 89.38 291 ARG A CA 1
ATOM 2330 C C . ARG A 1 291 ? -3.083 -8.918 0.252 1.00 89.38 291 ARG A C 1
ATOM 2332 O O . ARG A 1 291 ? -3.895 -9.641 0.821 1.00 89.38 291 ARG A O 1
ATOM 2339 N N . VAL A 1 292 ? -3.354 -7.680 -0.156 1.00 91.75 292 VAL A N 1
ATOM 2340 C CA . VAL A 1 292 ? -4.626 -6.996 0.115 1.00 91.75 292 VAL A CA 1
ATOM 2341 C C . VAL A 1 292 ? -5.785 -7.728 -0.554 1.00 91.75 292 VAL A C 1
ATOM 2343 O O . VAL A 1 292 ? -6.836 -7.895 0.057 1.00 91.75 292 VAL A O 1
ATOM 2346 N N . TRP A 1 293 ? -5.591 -8.255 -1.765 1.00 90.56 293 TRP A N 1
ATOM 2347 C CA . TRP A 1 293 ? -6.601 -9.087 -2.418 1.00 90.56 293 TRP A CA 1
ATOM 2348 C C . TRP A 1 293 ? -6.978 -10.305 -1.560 1.00 90.56 293 TRP A C 1
ATOM 2350 O O . TRP A 1 293 ? -8.158 -10.573 -1.346 1.00 90.56 293 TRP A O 1
ATOM 2360 N N . ILE A 1 294 ? -5.994 -11.000 -0.985 1.00 89.75 294 ILE A N 1
ATOM 2361 C CA . ILE A 1 294 ? -6.250 -12.164 -0.121 1.00 89.75 294 ILE A CA 1
ATOM 2362 C C . ILE A 1 294 ? -6.905 -11.756 1.204 1.00 89.75 294 ILE A C 1
ATOM 2364 O O . ILE A 1 294 ? -7.763 -12.475 1.717 1.00 89.75 294 ILE A O 1
ATOM 2368 N N . GLU A 1 295 ? -6.537 -10.606 1.764 1.00 93.38 295 GLU A N 1
ATOM 2369 C CA . GLU A 1 295 ? -7.214 -10.056 2.942 1.00 93.38 295 GLU A CA 1
ATOM 2370 C C . GLU A 1 295 ? -8.698 -9.794 2.650 1.00 93.38 295 GLU A C 1
ATOM 2372 O O . GLU A 1 295 ? -9.558 -10.195 3.436 1.00 93.38 295 GLU A O 1
ATOM 2377 N N . LEU A 1 296 ? -9.011 -9.200 1.494 1.00 93.56 296 LEU A N 1
ATOM 2378 C CA . LEU A 1 296 ? -10.383 -8.956 1.042 1.00 93.56 296 LEU A CA 1
ATOM 2379 C C . LEU A 1 296 ? -11.156 -10.263 0.814 1.00 93.56 296 LEU A C 1
ATOM 2381 O O . LEU A 1 296 ? -12.313 -10.363 1.227 1.00 93.56 296 LEU A O 1
ATOM 2385 N N . GLU A 1 297 ? -10.521 -11.281 0.229 1.00 91.00 297 GLU A N 1
ATOM 2386 C CA . GLU A 1 297 ? -11.088 -12.629 0.097 1.00 91.00 297 GLU A CA 1
ATOM 2387 C C . GLU A 1 297 ? -11.437 -13.226 1.468 1.00 91.00 297 GLU A C 1
ATOM 2389 O O . GLU A 1 297 ? -12.562 -13.680 1.688 1.00 91.00 297 GLU A O 1
ATOM 2394 N N . ALA A 1 298 ? -10.520 -13.145 2.437 1.00 91.69 298 ALA A N 1
ATOM 2395 C CA . ALA A 1 298 ? -10.748 -13.636 3.793 1.00 91.69 298 ALA A CA 1
ATOM 2396 C C . ALA A 1 298 ? -11.894 -12.889 4.504 1.00 91.69 298 ALA A C 1
ATOM 2398 O O . A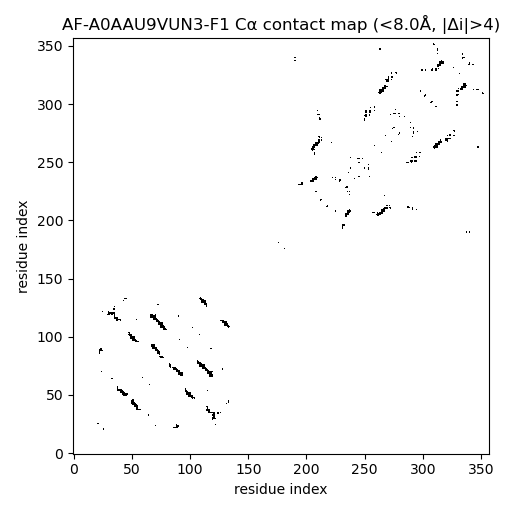LA A 1 298 ? -12.706 -13.505 5.203 1.00 91.69 298 ALA A O 1
ATOM 2399 N N . LEU A 1 299 ? -11.994 -11.569 4.319 1.00 92.50 299 LEU A N 1
ATOM 2400 C CA . LEU A 1 299 ? -13.091 -10.755 4.852 1.00 92.50 299 LEU A CA 1
ATOM 2401 C C . LEU A 1 299 ? -14.438 -11.109 4.207 1.00 92.50 299 LEU A C 1
ATOM 2403 O O . LEU A 1 299 ? -15.440 -11.264 4.914 1.00 92.50 299 LEU A O 1
ATOM 2407 N N . ARG A 1 300 ? -14.465 -11.297 2.882 1.00 91.12 300 ARG A N 1
ATOM 2408 C CA . ARG A 1 300 ? -15.657 -11.718 2.133 1.00 91.12 300 ARG A CA 1
ATOM 2409 C C . ARG A 1 300 ? -16.152 -13.085 2.593 1.00 91.12 300 ARG A C 1
ATOM 2411 O O . ARG A 1 300 ? -17.354 -13.267 2.808 1.00 91.12 300 ARG A O 1
ATOM 2418 N N . ASP A 1 301 ? -15.235 -14.020 2.794 1.00 90.25 301 ASP A N 1
ATOM 2419 C CA . ASP A 1 301 ? -15.523 -15.349 3.321 1.00 90.25 301 ASP A CA 1
ATOM 2420 C C . ASP A 1 301 ? -16.132 -15.287 4.724 1.00 90.25 301 ASP A C 1
ATOM 2422 O O . ASP A 1 301 ? -17.158 -15.919 4.988 1.00 90.25 301 ASP A O 1
ATOM 2426 N N . LEU A 1 302 ? -15.540 -14.492 5.621 1.00 89.38 302 LEU A N 1
ATOM 2427 C CA . LEU A 1 302 ? -16.057 -14.288 6.977 1.00 89.38 302 LEU A CA 1
ATOM 2428 C C . LEU A 1 302 ? -17.471 -13.701 6.963 1.00 89.38 302 LEU A C 1
ATOM 2430 O O . LEU A 1 302 ? -18.343 -14.179 7.694 1.00 89.38 302 LEU A O 1
ATOM 2434 N N . TYR A 1 303 ? -17.714 -12.695 6.121 1.00 90.44 303 TYR A N 1
ATOM 2435 C CA . TYR A 1 303 ? -19.039 -12.106 5.965 1.00 90.44 303 TYR A CA 1
ATOM 2436 C C . TYR A 1 303 ? -20.052 -13.121 5.431 1.00 90.44 303 TYR A C 1
ATOM 2438 O O . TYR A 1 303 ? -21.157 -13.223 5.957 1.00 90.44 303 TYR A O 1
ATOM 2446 N N . THR A 1 304 ? -19.680 -13.901 4.416 1.00 89.12 304 THR A N 1
ATOM 2447 C CA . THR A 1 304 ? -20.577 -14.877 3.783 1.00 89.12 304 THR A CA 1
ATOM 2448 C C . THR A 1 304 ? -20.969 -15.990 4.751 1.00 89.12 304 THR A C 1
ATOM 2450 O O . THR A 1 304 ? -22.147 -16.345 4.825 1.00 89.12 304 THR A O 1
ATOM 2453 N N . ARG A 1 305 ? -20.008 -16.497 5.536 1.00 87.81 305 ARG A N 1
ATOM 2454 C CA . ARG A 1 305 ? -20.240 -17.551 6.536 1.00 87.81 305 ARG A CA 1
ATOM 2455 C C . ARG A 1 305 ? -21.094 -17.063 7.706 1.00 87.81 305 ARG A C 1
ATOM 2457 O O . ARG A 1 305 ? -22.046 -17.735 8.080 1.00 87.81 305 ARG A O 1
ATOM 2464 N N . ASN A 1 306 ? -20.784 -15.888 8.255 1.00 86.19 306 ASN A N 1
ATOM 2465 C CA . ASN A 1 306 ? -21.431 -15.394 9.476 1.00 86.19 306 ASN A CA 1
ATOM 2466 C C . ASN A 1 306 ? -22.652 -14.505 9.210 1.00 86.19 306 ASN A C 1
ATOM 2468 O O . ASN A 1 306 ? -23.340 -14.116 10.151 1.00 86.19 306 ASN A O 1
ATOM 2472 N N . ARG A 1 307 ? -22.873 -14.103 7.950 1.00 86.69 307 ARG A N 1
ATOM 2473 C CA . ARG A 1 307 ? -23.858 -13.084 7.541 1.00 86.69 307 ARG A CA 1
ATOM 2474 C C . ARG A 1 307 ? -23.754 -11.797 8.366 1.00 86.69 307 ARG A C 1
ATOM 2476 O O . ARG A 1 307 ? -24.750 -11.138 8.650 1.00 86.69 307 ARG A O 1
ATOM 2483 N N . SER A 1 308 ? -22.533 -11.441 8.763 1.00 86.31 308 SER A N 1
ATOM 2484 C CA . SER A 1 308 ? -22.273 -10.360 9.711 1.00 86.31 308 SER A CA 1
ATOM 2485 C C . SER A 1 308 ? -21.022 -9.576 9.342 1.00 86.31 308 SER A C 1
ATOM 2487 O O . SER A 1 308 ? -19.948 -10.141 9.140 1.00 86.31 308 SER A O 1
ATOM 2489 N N . ALA A 1 309 ? -21.148 -8.247 9.344 1.00 88.69 309 ALA A N 1
ATOM 2490 C CA . ALA A 1 309 ? -20.026 -7.321 9.224 1.00 88.69 309 ALA A CA 1
ATOM 2491 C C . ALA A 1 309 ? -19.364 -7.017 10.587 1.00 88.69 309 ALA A C 1
ATOM 2493 O O . ALA A 1 309 ? -18.602 -6.065 10.715 1.00 88.69 309 ALA A O 1
ATOM 2494 N N . SER A 1 310 ? -19.650 -7.796 11.644 1.00 88.25 310 SER A N 1
ATOM 2495 C CA . SER A 1 310 ? -19.245 -7.460 13.019 1.00 88.25 310 SER A CA 1
ATOM 2496 C C . SER A 1 310 ? -17.744 -7.359 13.256 1.00 88.25 310 SER A C 1
ATOM 2498 O O . SER A 1 310 ? -17.324 -6.686 14.197 1.00 88.25 310 SER A O 1
ATOM 2500 N N . LYS A 1 311 ? -16.961 -8.059 12.437 1.00 90.88 311 LYS A N 1
ATOM 2501 C CA . LYS A 1 311 ? -15.500 -8.101 12.509 1.00 90.88 311 LYS A CA 1
ATOM 2502 C C . LYS A 1 311 ? -14.835 -6.950 11.750 1.00 90.88 311 LYS A C 1
ATOM 2504 O O . LYS A 1 311 ? -13.693 -6.635 12.048 1.00 90.88 311 LYS A O 1
ATOM 2509 N N . MET A 1 312 ? -15.540 -6.314 10.818 1.00 93.69 312 MET A N 1
ATOM 2510 C CA . MET A 1 312 ? -15.011 -5.231 9.990 1.00 93.69 312 MET A CA 1
ATOM 2511 C C . MET A 1 312 ? -15.413 -3.877 10.570 1.00 93.69 312 MET A C 1
ATOM 2513 O O . MET A 1 312 ? -16.576 -3.641 10.908 1.00 93.69 312 MET A O 1
ATOM 2517 N N . VAL A 1 313 ? -14.434 -2.989 10.684 1.00 95.38 313 VAL A N 1
ATOM 2518 C CA . VAL A 1 313 ? -14.611 -1.590 11.068 1.00 95.38 313 VAL A CA 1
ATOM 2519 C C . VAL A 1 313 ? -14.133 -0.761 9.890 1.00 95.38 313 VAL A C 1
ATOM 2521 O O . VAL A 1 313 ? -12.935 -0.560 9.723 1.00 95.38 313 VAL A O 1
ATOM 2524 N N . CYS A 1 314 ? -15.066 -0.370 9.023 1.00 95.62 314 CYS A N 1
ATOM 2525 C CA . CYS A 1 314 ? -14.730 0.331 7.790 1.00 95.62 314 CYS A CA 1
ATOM 2526 C C . CYS A 1 314 ? -14.552 1.823 8.069 1.00 95.62 314 CYS A C 1
ATOM 2528 O O . CYS A 1 314 ? -15.439 2.454 8.642 1.00 95.62 314 CYS A O 1
ATOM 2530 N N . ILE A 1 315 ? -13.409 2.372 7.676 1.00 95.62 315 ILE A N 1
ATOM 2531 C CA . ILE A 1 315 ? -12.987 3.742 7.964 1.00 95.62 315 ILE A CA 1
ATOM 2532 C C . ILE A 1 315 ? -12.703 4.440 6.637 1.00 95.62 315 ILE A C 1
ATOM 2534 O O . ILE A 1 315 ? -12.023 3.871 5.790 1.00 95.62 315 ILE A O 1
ATOM 2538 N N . THR A 1 316 ? -13.195 5.661 6.452 1.00 93.75 316 THR A N 1
ATOM 2539 C CA . THR A 1 316 ? -12.856 6.510 5.299 1.00 93.75 316 THR A CA 1
ATOM 2540 C C . THR A 1 316 ? -12.109 7.752 5.764 1.00 93.75 316 THR A C 1
ATOM 2542 O O . THR A 1 316 ? -12.394 8.279 6.843 1.00 93.75 316 THR A O 1
ATOM 2545 N N . LEU A 1 317 ? -11.167 8.222 4.946 1.00 91.25 317 LEU A N 1
ATOM 2546 C CA . LEU A 1 317 ? -10.426 9.461 5.192 1.00 91.25 317 LEU A CA 1
ATOM 2547 C C . LEU A 1 317 ? -11.083 10.641 4.448 1.00 91.25 317 LEU A C 1
ATOM 2549 O O . LEU A 1 317 ? -11.748 10.405 3.434 1.00 91.25 317 LEU A O 1
ATOM 2553 N N . PRO A 1 318 ? -10.928 11.895 4.919 1.00 81.19 318 PRO A N 1
ATOM 2554 C CA . PRO A 1 318 ? -11.618 13.060 4.353 1.00 81.19 318 PRO A CA 1
ATOM 2555 C C . PRO A 1 318 ? -11.263 13.328 2.888 1.00 81.19 318 PRO A C 1
ATOM 2557 O O . PRO A 1 318 ? -12.135 13.672 2.094 1.00 81.19 318 PRO A O 1
ATOM 2560 N N . ASP A 1 319 ? -9.997 13.110 2.530 1.00 78.50 319 ASP A N 1
ATOM 2561 C CA . ASP A 1 319 ? -9.456 13.387 1.196 1.00 78.50 319 ASP A CA 1
ATOM 2562 C C . ASP A 1 319 ? -9.603 12.190 0.233 1.00 78.50 319 ASP A C 1
ATOM 2564 O O . ASP A 1 319 ? -9.021 12.176 -0.850 1.00 78.50 319 ASP A O 1
ATOM 2568 N N . MET A 1 320 ? -10.401 11.181 0.611 1.00 79.00 320 MET A N 1
ATOM 2569 C CA . MET A 1 320 ? -10.576 9.930 -0.135 1.00 79.00 320 MET A CA 1
ATOM 2570 C C . MET A 1 320 ? -12.042 9.717 -0.531 1.00 79.00 320 MET A C 1
ATOM 2572 O O . MET A 1 320 ? -12.760 8.956 0.124 1.00 79.00 320 MET A O 1
ATOM 2576 N N . PRO A 1 321 ? -12.527 10.380 -1.599 1.00 73.06 321 PRO A N 1
ATOM 2577 C CA . PRO A 1 321 ? -13.897 10.202 -2.054 1.00 73.06 321 PRO A CA 1
ATOM 2578 C C . PRO A 1 321 ? -14.096 8.782 -2.599 1.00 73.06 321 PRO A C 1
ATOM 2580 O O . PRO A 1 321 ? -13.460 8.371 -3.569 1.00 73.06 321 PRO A O 1
ATOM 2583 N N . LEU A 1 322 ? -15.018 8.037 -1.989 1.00 76.38 322 LEU A N 1
ATOM 2584 C CA . LEU A 1 322 ? -15.483 6.747 -2.496 1.00 76.38 322 LEU A CA 1
ATOM 2585 C C . LEU A 1 322 ? -16.467 7.018 -3.643 1.00 76.38 322 LEU A C 1
ATOM 2587 O O . LEU A 1 322 ? -17.657 7.215 -3.419 1.00 76.38 322 LEU A O 1
ATOM 2591 N N . THR A 1 323 ? -15.955 7.126 -4.867 1.00 60.69 323 THR A N 1
ATOM 2592 C CA . THR A 1 323 ? -16.758 7.441 -6.063 1.00 60.69 323 THR A CA 1
ATOM 2593 C C . THR A 1 323 ? -17.411 6.213 -6.700 1.00 60.69 323 THR A C 1
ATOM 2595 O O . THR A 1 323 ? -18.253 6.361 -7.584 1.00 60.69 323 THR A O 1
ATOM 2598 N N . SER A 1 324 ? -17.042 5.009 -6.264 1.00 58.00 324 SER A N 1
ATOM 2599 C CA . SER A 1 324 ? -17.542 3.739 -6.781 1.00 58.00 324 SER A CA 1
ATOM 2600 C C . SER A 1 324 ? -18.732 3.232 -5.962 1.00 58.00 324 SER A C 1
ATOM 2602 O O . SER A 1 324 ? -18.582 2.588 -4.924 1.00 58.00 324 SER A O 1
ATOM 2604 N N . GLU A 1 325 ? -19.940 3.500 -6.459 1.00 66.06 325 GLU A N 1
ATOM 2605 C CA . GLU A 1 325 ? -21.099 2.657 -6.165 1.00 66.06 325 GLU A CA 1
ATOM 2606 C C . GLU A 1 325 ? -21.172 1.536 -7.214 1.00 66.06 325 GLU A C 1
ATOM 2608 O O . GLU A 1 325 ? -21.027 1.814 -8.408 1.00 66.06 325 GLU A O 1
ATOM 2613 N N . PRO A 1 326 ? -21.401 0.273 -6.812 1.00 75.94 326 PRO A N 1
ATOM 2614 C CA . PRO A 1 326 ? -21.805 -0.182 -5.479 1.00 75.94 326 PRO A CA 1
ATOM 2615 C C . PRO A 1 326 ? -20.627 -0.488 -4.538 1.00 75.94 326 PRO A C 1
ATOM 2617 O O . PRO A 1 326 ? -19.597 -0.991 -4.960 1.00 75.94 326 PRO A O 1
ATOM 2620 N N . LEU A 1 327 ? -20.814 -0.289 -3.230 1.00 84.88 327 LEU A N 1
ATOM 2621 C CA . LEU A 1 327 ? -19.847 -0.730 -2.217 1.00 84.88 327 LEU A CA 1
ATOM 2622 C C . LEU A 1 327 ? -19.996 -2.230 -1.893 1.00 84.88 327 LEU A C 1
ATOM 2624 O O . LEU A 1 327 ? -21.106 -2.770 -1.968 1.00 84.88 327 LEU A O 1
ATOM 2628 N N . PRO A 1 328 ? -18.922 -2.908 -1.439 1.00 86.12 328 PRO A N 1
ATOM 2629 C CA . PRO A 1 328 ? -19.021 -4.272 -0.932 1.00 86.12 328 PRO A CA 1
ATOM 2630 C C . PRO A 1 328 ? -20.049 -4.389 0.203 1.00 86.12 328 PRO A C 1
ATOM 2632 O O . PRO A 1 328 ? -20.109 -3.544 1.094 1.00 86.12 328 PRO A O 1
ATOM 2635 N N . LEU A 1 329 ? -20.829 -5.476 0.232 1.00 85.25 329 LEU A N 1
ATOM 2636 C CA . LEU A 1 329 ? -21.913 -5.670 1.217 1.00 85.25 329 LEU A CA 1
ATOM 2637 C C . LEU A 1 329 ? -21.446 -5.611 2.680 1.00 85.25 329 LEU A C 1
ATOM 2639 O O . LEU A 1 329 ? -22.206 -5.234 3.576 1.00 85.25 329 LEU A O 1
ATOM 2643 N N . TRP A 1 330 ? -20.195 -5.993 2.929 1.00 86.00 330 TRP A N 1
ATOM 2644 C CA . TRP A 1 330 ? -19.579 -5.940 4.249 1.00 86.00 330 TRP A CA 1
ATOM 2645 C C . TRP A 1 330 ? -19.138 -4.523 4.665 1.00 86.00 330 TRP A C 1
ATOM 2647 O O . TRP A 1 330 ? -18.917 -4.293 5.852 1.00 86.00 330 TRP A O 1
ATOM 2657 N N . ALA A 1 331 ? -19.098 -3.564 3.733 1.00 88.38 331 ALA A N 1
ATOM 2658 C CA . ALA A 1 331 ? -18.732 -2.161 3.945 1.00 88.38 331 ALA A CA 1
ATOM 2659 C C . ALA A 1 331 ? -19.947 -1.233 4.165 1.00 88.38 331 ALA A C 1
ATOM 2661 O O . ALA A 1 331 ? -19.872 -0.030 3.939 1.00 88.38 331 ALA A O 1
ATOM 2662 N N . LYS A 1 332 ? -21.088 -1.775 4.615 1.00 81.75 332 LYS A N 1
ATOM 2663 C CA . LYS A 1 332 ? -22.345 -1.016 4.776 1.00 81.75 332 LYS A CA 1
ATOM 2664 C C . LYS A 1 332 ? -22.289 0.085 5.847 1.00 81.75 332 LYS A C 1
ATOM 2666 O O . LYS A 1 332 ? -23.022 1.063 5.751 1.00 81.75 332 LYS A O 1
ATOM 2671 N N . VAL A 1 333 ? -21.484 -0.100 6.894 1.00 89.06 333 VAL A N 1
ATOM 2672 C CA . VAL A 1 333 ? -21.296 0.892 7.966 1.00 89.06 333 VAL A CA 1
ATOM 2673 C C . VAL A 1 333 ? -19.886 1.442 7.853 1.00 89.06 333 VAL A C 1
ATOM 2675 O O . VAL A 1 333 ? -18.928 0.681 7.978 1.00 89.06 333 VAL A O 1
ATOM 2678 N N . ILE A 1 334 ? -19.786 2.749 7.628 1.00 91.69 334 ILE A N 1
ATOM 2679 C CA . ILE A 1 334 ? -18.532 3.463 7.391 1.00 91.69 334 ILE A CA 1
ATOM 2680 C C . ILE A 1 334 ? -18.408 4.564 8.435 1.00 91.69 334 ILE A C 1
ATOM 2682 O O . ILE A 1 334 ? -19.356 5.316 8.650 1.00 91.69 334 ILE A O 1
ATOM 2686 N N . TYR A 1 335 ? -17.238 4.652 9.054 1.00 93.75 335 TYR A N 1
ATOM 2687 C CA . TYR A 1 335 ? -16.871 5.709 9.985 1.00 93.75 335 TYR A CA 1
ATOM 2688 C C . TYR A 1 335 ? -15.926 6.689 9.288 1.00 93.75 335 TYR A C 1
ATOM 2690 O O . TYR A 1 335 ? -14.963 6.275 8.641 1.00 93.75 335 TYR A O 1
ATOM 2698 N N . LYS A 1 336 ? -16.183 7.988 9.407 1.00 93.50 336 LYS A N 1
ATOM 2699 C CA . LYS A 1 336 ? -15.321 9.043 8.876 1.00 93.50 336 LYS A CA 1
ATOM 2700 C C . LYS A 1 336 ? -14.259 9.389 9.903 1.00 93.50 336 LYS A C 1
ATOM 2702 O O . LYS A 1 336 ? -14.573 9.773 11.023 1.00 93.50 336 LYS A O 1
ATOM 2707 N N . TRP A 1 337 ? -12.994 9.257 9.538 1.00 93.12 337 TRP A N 1
ATOM 2708 C CA . TRP A 1 337 ? -11.910 9.745 10.380 1.00 93.12 337 TRP A CA 1
ATOM 2709 C C . TRP A 1 337 ? -11.647 11.233 10.096 1.00 93.12 337 TRP A C 1
ATOM 2711 O O . TRP A 1 337 ? -11.628 11.600 8.924 1.00 93.12 337 TRP A O 1
ATOM 2721 N N . PRO A 1 338 ? -11.399 12.092 11.106 1.00 93.25 338 PRO A N 1
ATOM 2722 C CA . PRO A 1 338 ? -11.411 11.828 12.551 1.00 93.25 338 PRO A CA 1
ATOM 2723 C C . PRO A 1 338 ? -12.789 11.986 13.221 1.00 93.25 338 PRO A C 1
ATOM 2725 O O . PRO A 1 338 ? -12.920 11.660 14.400 1.00 93.25 338 PRO A O 1
ATOM 2728 N N . ASP A 1 339 ? -13.799 12.472 12.498 1.00 91.81 339 ASP A N 1
ATOM 2729 C CA . ASP A 1 339 ? -15.101 12.888 13.045 1.00 91.81 339 ASP A CA 1
ATOM 2730 C C . ASP A 1 339 ? -15.803 11.799 13.881 1.00 91.81 339 ASP A C 1
ATOM 2732 O O . ASP A 1 339 ? -16.391 12.081 14.925 1.00 91.81 339 ASP A O 1
ATOM 2736 N N . ASP A 1 340 ? -15.679 10.536 13.471 1.00 92.94 340 ASP A N 1
ATOM 2737 C CA . ASP A 1 340 ? -16.317 9.379 14.096 1.00 92.94 340 ASP A CA 1
ATOM 2738 C C . ASP A 1 340 ? -15.376 8.572 15.016 1.00 92.94 340 ASP A C 1
ATOM 2740 O O . ASP A 1 340 ? -15.663 7.413 15.334 1.00 92.94 340 ASP A O 1
ATOM 2744 N N . ALA A 1 341 ? -14.257 9.143 15.482 1.00 89.06 341 ALA A N 1
ATOM 2745 C CA . ALA A 1 341 ? -13.258 8.434 16.298 1.00 89.06 341 ALA A CA 1
ATOM 2746 C C . ALA A 1 341 ? -13.860 7.705 17.520 1.00 89.06 341 ALA A C 1
ATOM 2748 O O . ALA A 1 341 ? -13.555 6.536 17.766 1.00 89.06 341 ALA A O 1
ATOM 2749 N N . LEU A 1 342 ? -14.780 8.347 18.251 1.00 86.31 342 LEU A N 1
ATOM 2750 C CA . LEU A 1 342 ? -15.485 7.724 19.382 1.00 86.31 342 LEU A CA 1
ATOM 2751 C C . LEU A 1 342 ? -16.383 6.556 18.944 1.00 86.31 342 LEU A C 1
ATOM 2753 O O . LEU A 1 342 ? -16.488 5.549 19.648 1.00 86.31 342 LEU A O 1
ATOM 2757 N N . GLY A 1 343 ? -17.015 6.674 17.774 1.00 89.69 343 GLY A N 1
ATOM 2758 C CA . GLY A 1 343 ? -17.810 5.607 17.171 1.00 89.69 343 GLY A CA 1
ATOM 2759 C C . GLY A 1 343 ? -16.951 4.395 16.817 1.00 89.69 343 GLY A C 1
ATOM 2760 O O . GLY A 1 343 ? -17.348 3.264 17.103 1.00 89.69 343 GLY A O 1
ATOM 2761 N N . ILE A 1 344 ? -15.747 4.635 16.290 1.00 92.69 344 ILE A N 1
ATOM 2762 C CA . ILE A 1 344 ? -14.758 3.592 15.999 1.00 92.69 344 ILE A CA 1
ATOM 2763 C C . ILE A 1 344 ? -14.310 2.908 17.295 1.00 92.69 344 ILE A C 1
ATOM 2765 O O . ILE A 1 344 ? -14.368 1.686 17.381 1.00 92.69 344 ILE A O 1
ATOM 2769 N N . LEU A 1 345 ? -13.947 3.661 18.337 1.00 88.00 345 LEU A N 1
ATOM 2770 C CA . LEU A 1 345 ? -13.535 3.095 19.631 1.00 88.00 345 LEU A CA 1
ATOM 2771 C C . LEU A 1 345 ? -14.631 2.229 20.265 1.00 88.00 345 LEU A C 1
ATOM 2773 O O . LEU A 1 345 ? -14.379 1.099 20.688 1.00 88.00 345 LEU A O 1
ATOM 2777 N N . LYS A 1 346 ? -15.876 2.718 20.271 1.00 87.94 346 LYS A N 1
ATOM 2778 C CA . LYS A 1 346 ? -17.033 1.932 20.719 1.00 87.94 346 LYS A CA 1
ATOM 2779 C C . LYS A 1 346 ? -17.156 0.643 19.910 1.00 87.94 346 LYS A C 1
ATOM 2781 O O . LYS A 1 346 ? -17.333 -0.429 20.480 1.00 87.94 346 LYS A O 1
ATOM 2786 N N . ARG A 1 347 ? -16.999 0.745 18.591 1.00 89.19 347 ARG A N 1
ATOM 2787 C CA . ARG A 1 347 ? -17.100 -0.385 17.674 1.00 89.19 347 ARG A CA 1
ATOM 2788 C C . ARG A 1 347 ? -16.011 -1.437 17.885 1.00 89.19 347 ARG A C 1
ATOM 2790 O O . ARG A 1 347 ? -16.289 -2.629 17.734 1.00 89.19 347 ARG A O 1
ATOM 2797 N N . LEU A 1 348 ? -14.798 -1.020 18.240 1.00 87.81 348 LEU A N 1
ATOM 2798 C CA . LEU A 1 348 ? -13.706 -1.932 18.583 1.00 87.81 348 LEU A CA 1
ATOM 2799 C C . LEU A 1 348 ? -14.041 -2.751 19.837 1.00 87.81 348 LEU A C 1
ATOM 2801 O O . LEU A 1 348 ? -13.799 -3.954 19.854 1.00 87.81 348 LEU A O 1
ATOM 2805 N N . ASN A 1 349 ? -14.707 -2.130 20.813 1.00 83.38 349 ASN A N 1
ATOM 2806 C CA . ASN A 1 349 ? -15.117 -2.763 22.068 1.00 83.38 349 ASN A CA 1
ATOM 2807 C C . ASN A 1 349 ? -16.404 -3.610 21.961 1.00 83.38 349 ASN A C 1
ATOM 2809 O O . ASN A 1 349 ? -16.729 -4.361 22.886 1.00 83.38 349 ASN A O 1
ATOM 2813 N N . ASP A 1 350 ? -17.157 -3.507 20.860 1.00 82.75 350 ASP A N 1
ATOM 2814 C CA . ASP A 1 350 ? -18.353 -4.322 20.643 1.00 82.75 350 ASP A CA 1
ATOM 2815 C C . ASP A 1 350 ? -17.972 -5.803 20.521 1.00 82.75 350 ASP A C 1
ATOM 2817 O O . ASP A 1 350 ? -17.305 -6.209 19.562 1.00 82.75 350 ASP A O 1
ATOM 2821 N N . ARG A 1 351 ? -18.493 -6.663 21.403 1.00 62.56 351 ARG A N 1
ATOM 2822 C CA . ARG A 1 351 ? -18.350 -8.112 21.210 1.00 62.56 351 ARG A CA 1
ATOM 2823 C C . ARG A 1 351 ? -19.046 -8.539 19.910 1.00 62.56 351 ARG A C 1
ATOM 2825 O O . ARG A 1 351 ? -20.189 -8.134 19.668 1.00 62.56 351 ARG A O 1
ATOM 2832 N N . PRO A 1 352 ? -18.401 -9.347 19.048 1.00 55.44 352 PRO A N 1
ATOM 2833 C CA . PRO A 1 352 ? -19.098 -9.945 17.919 1.00 55.44 352 PRO A CA 1
ATOM 2834 C C . PRO A 1 352 ? -20.253 -10.798 18.459 1.00 55.44 352 PRO A C 1
ATOM 2836 O O . PRO A 1 352 ? -20.038 -11.714 19.249 1.00 55.44 352 PRO A O 1
ATOM 2839 N N . LYS A 1 353 ? -21.490 -10.484 18.057 1.00 43.50 353 LYS A N 1
ATOM 2840 C CA . LYS A 1 353 ? -22.644 -11.351 18.317 1.00 43.50 353 LYS A CA 1
ATOM 2841 C C . LYS A 1 353 ? -22.461 -12.616 17.482 1.00 43.50 353 LYS A C 1
ATOM 2843 O O . LYS A 1 353 ? -22.834 -12.640 16.313 1.00 43.50 353 LYS A O 1
ATOM 2848 N N . ILE A 1 354 ? -21.833 -13.634 18.057 1.00 45.22 354 ILE A N 1
ATOM 2849 C CA . ILE A 1 354 ? -21.874 -14.985 17.507 1.00 45.22 354 ILE A CA 1
ATOM 2850 C C . ILE A 1 354 ? -23.248 -15.524 17.897 1.00 45.22 354 ILE A C 1
ATOM 2852 O O . ILE A 1 354 ? -23.515 -15.751 19.076 1.00 45.22 354 ILE A O 1
ATOM 2856 N N . LEU A 1 355 ? -24.148 -15.652 16.923 1.00 33.81 355 LEU A N 1
ATOM 2857 C CA . LEU A 1 355 ? -25.308 -16.515 17.098 1.00 33.81 355 LEU A CA 1
ATOM 2858 C C . LEU A 1 355 ? -24.751 -17.935 17.189 1.00 33.81 355 LEU A C 1
ATOM 2860 O O . LEU A 1 355 ? -24.177 -18.429 16.219 1.00 33.81 355 LEU A O 1
ATOM 2864 N N . ALA A 1 356 ? -24.833 -18.538 18.374 1.00 32.94 356 ALA A N 1
ATOM 2865 C CA . ALA A 1 356 ? -24.624 -19.970 18.515 1.00 32.94 356 ALA A CA 1
ATOM 2866 C C . ALA A 1 356 ? -25.650 -20.666 17.609 1.00 32.94 356 ALA A C 1
ATOM 2868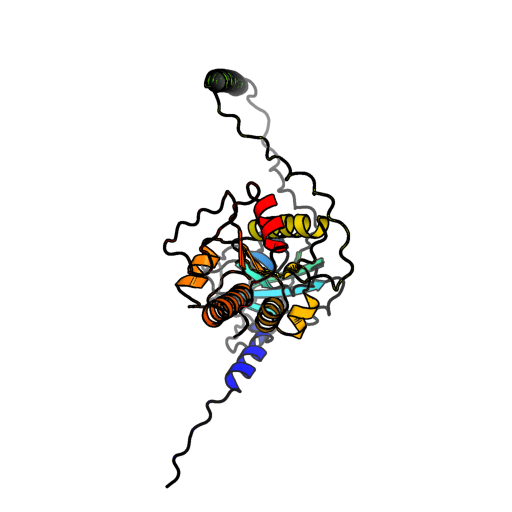 O O . ALA A 1 356 ? -26.845 -20.387 17.724 1.00 32.94 356 ALA A O 1
ATOM 2869 N N . ILE A 1 357 ? -25.162 -21.474 16.666 1.00 34.31 357 ILE A N 1
ATOM 2870 C CA . ILE A 1 357 ? -25.988 -22.417 15.904 1.00 34.31 357 ILE A CA 1
ATOM 2871 C C . ILE A 1 357 ? -26.131 -23.674 16.747 1.00 34.31 357 ILE A C 1
ATOM 2873 O O . ILE A 1 357 ? -25.079 -24.134 17.254 1.00 34.31 357 ILE A O 1
#

Secondary structure (DSSP, 8-state):
------PPPTHHHHHHHHHTTS-HHHH-S---SSPPPEE-EEEEEE-SSEEEEEEPPPPGGG-SS---EEEEEEEEEESSS----S-EEEEEETT--EEEEEPPTT--EEEEEEEEEEES--TT---PPEEE-TTS---------------TTSSHHHHHHHHHHHHHHHHHHHHHHHTS--------PPPPPPP------SS--EEEEEE--S-HHHHHHHHHHHHHHHHTT-EEE-GGG-HHHHHHH-HHHHHHHHHHH-SEEEEEE-HHHHHHHHH---SS--HHHHHHHHHHHHHHHHHHHHT--TTEEEEE-TT-----SSPPGGG-SEEETTTTHHHHHHHHHSPP-----

Foldseek 3Di:
DDDDDDDDDPVVVVVVVVCVPDQCLLPDPDADADAWDWWAWDDWDDDQFWIKIFTDQDDPVPDPDDFFWKKKWKWFDFPDDDGPPDIHIDTGGSVDGMDIGGDDNPGPTQKMFITITTPDYHPPHDDGTDIDGPPPPPPPDPDDDDDDDDDPPPPPVVVVVVVVVVVVVVVVVVVVVVPPPPPDPPDPPDFDDADQDDDDPPDQAEEEEAEQCPDVVVVVVVVVVQVVVVVNVHNYDYCVVCVPVCVVQPLQRVLLVSLVRHQAYEYEDAQLLQCCLPVNDDDDDDSRSNNNSSNSVSQVVVCVVQVDLLRYAYEYEPVGDNPDPPGDPSNPDYHYPPVCVVVSVVSSVDHPPRPDD

Organism: NCBI:txid46732

Nearest PDB structures (foldseek):
  3vbc-assembly1_A  TM=7.394E-01  e=2.349E-05  Mus musculus
  8afp-assembly1_A  TM=5.987E-01  e=4.225E-04  Homo sapiens
  7y6e-assembly3_C  TM=5.623E-01  e=2.246E-02  Chelicerata
  7y6e-assembly1_A  TM=5.736E-01  e=5.884E-02  Chelicerata
  7y6e-assembly4_D  TM=5.706E-01  e=8.968E-02  Chelicerata

Mean predicted aligned error: 21.04 Å

Solvent-accessible surface area (backbone atoms only — not comparable to full-atom values): 21827 Å² total; per-residue (Å²): 136,90,82,85,78,82,80,81,71,77,57,61,66,57,54,56,65,59,52,78,77,51,42,46,72,78,70,52,87,67,73,30,93,44,77,56,51,82,42,55,74,74,49,73,47,78,55,86,52,31,35,41,38,32,39,56,84,77,64,74,91,79,48,104,60,91,57,70,26,32,34,43,38,36,36,57,35,40,90,85,56,84,59,57,90,58,75,42,31,43,77,39,54,69,90,56,52,63,50,68,46,79,45,58,94,82,52,60,66,56,32,42,34,37,36,39,26,42,19,56,30,29,91,86,56,86,79,78,63,46,80,44,46,79,83,55,77,79,79,73,77,79,76,85,80,83,83,81,91,83,79,94,75,79,69,64,68,62,57,59,53,54,53,55,53,51,53,51,51,51,51,52,51,54,55,55,56,69,72,46,89,67,76,70,82,69,72,86,68,74,76,79,80,72,79,86,70,77,85,72,91,60,81,78,62,38,28,28,57,46,62,56,78,86,39,71,69,54,45,51,51,52,50,52,53,49,48,53,45,39,76,65,72,42,48,64,46,44,72,94,77,44,60,70,61,30,71,74,60,34,54,45,58,37,42,41,50,44,63,68,69,23,68,36,34,42,31,45,54,39,59,67,35,50,48,43,70,73,75,44,92,81,80,95,68,55,72,63,56,53,18,44,49,42,37,48,50,51,51,52,52,50,26,67,76,66,75,44,48,66,44,54,45,31,33,33,49,83,94,45,72,78,80,65,80,82,71,62,84,66,57,76,61,70,38,45,51,70,88,32,51,68,60,51,55,53,54,71,71,49,75,67,84,73,78,83,129

InterPro domains:
  IPR013568 SEFIR domain [PF08357] (210-348)
  IPR013568 SEFIR domain [PS51534] (204-346)
  IPR039465 Interleukin-17 receptor-like [PTHR15583] (24-353)

pLDDT: mean 72.4, std 20.19, range [28.34, 97.12]

Sequence (357 aa):
MHKNRKKRDSSSIRQQRSAEYQNECMTSAVQSRNKPLPVKIRSVEFKEKDIDVVWEKKNSSKTDYNWSAYAFIYKVQCDRCIDDSVDKCKIIPKNQTDYSVPLAYWEKPEHLFAAVVTFPFSKKAHVSLQTFSPYAPARRIPMLTEAKKGDTVKLVSSIVGGIVAGVVMLLLLFALVRKRPCQGSTPRMPPPEPPRLEEKKDEKELYYTCYYPESDAFRDEVASIVNYFRQNGYNVIMDVMVSTEITSQGPTRWGESQIRKANKVLVFLSPGLINLALDGCEGFQSQDTNRVWIELEALRDLYTRNRSASKMVCITLPDMPLTSEPLPLWAKVIYKWPDDALGILKRLNDRPKILAI

Radius of gyration: 29.35 Å; Cα contacts (8 Å, |Δi|>4): 439; chains: 1; bounding box: 64×102×68 Å